Protein AF-0000000074042098 (afdb_homodimer)

InterPro domains:
  IPR002126 Cadherin-like [PF00028] (23-112)
  IPR002126 Cadherin-like [PR00205] (15-44)
  IPR002126 Cadherin-like [PR00205] (86-98)
  IPR002126 Cadherin-like [PR00205] (100-119)
  IPR002126 Cadherin-like [PR00205] (119-132)
  IPR002126 Cadherin-like [PS50268] (16-121)
  IPR002126 Cadherin-like [SM00112] (37-119)
  IPR015919 Cadherin-like superfamily [SSF49313] (3-139)
  IPR020894 Cadherin conserved site [PS00232] (109-119)

Solvent-accessible surface area (backbone atoms only — not comparable to full-atom values): 16878 Å² total; per-residue (Å²): 131,84,72,74,74,74,76,68,42,81,51,49,31,38,49,88,54,48,59,45,77,40,62,43,57,31,62,44,62,57,67,40,78,51,46,78,49,59,68,50,54,81,59,92,51,97,78,66,46,58,37,38,42,78,77,42,59,52,91,85,41,47,55,50,60,40,40,70,67,30,41,28,22,35,24,84,47,67,51,46,33,90,83,49,40,62,40,58,30,34,31,40,28,29,40,74,47,64,59,66,33,60,36,71,32,39,37,41,37,36,36,36,82,67,84,71,70,58,78,72,69,76,75,71,75,77,76,78,76,78,76,80,67,76,71,79,78,72,90,70,83,135,132,85,72,73,74,75,75,68,45,79,49,49,30,38,48,88,54,48,56,46,76,40,64,43,56,31,61,45,61,56,67,39,79,49,47,77,48,60,66,50,53,82,58,92,51,99,79,65,46,59,39,38,43,77,78,42,58,50,91,84,42,47,56,49,59,40,39,69,66,31,39,27,23,34,25,84,47,68,50,47,32,89,83,50,42,63,38,58,31,35,31,40,30,31,41,74,47,63,58,66,33,59,36,70,32,40,39,40,36,36,36,36,84,65,83,70,72,58,76,74,69,75,75,74,75,79,77,78,78,76,80,75,75,70,74,86,70,76,82,74,82,136

Structure (mmCIF, N/CA/C/O backbone):
data_AF-0000000074042098-model_v1
#
loop_
_entity.id
_entity.type
_entity.pdbx_description
1 polymer 'Uncharacterized protein'
#
loop_
_atom_site.group_PDB
_atom_site.id
_atom_site.type_symbol
_atom_site.label_atom_id
_atom_site.label_alt_id
_atom_site.label_comp_id
_atom_site.label_asym_id
_atom_site.label_entity_id
_atom_site.label_seq_id
_atom_site.pdbx_PDB_ins_code
_atom_site.Cartn_x
_atom_site.Cartn_y
_atom_site.Cartn_z
_atom_site.occupancy
_atom_site.B_iso_or_equiv
_atom_site.auth_seq_id
_atom_site.auth_comp_id
_atom_site.auth_asym_id
_atom_site.auth_atom_id
_atom_site.pdbx_PDB_model_num
ATOM 1 N N . VAL A 1 1 ? -24.672 -35.781 4.09 1 36.19 1 VAL A N 1
ATOM 2 C CA . VAL A 1 1 ? -23.656 -35 4.805 1 36.19 1 VAL A CA 1
ATOM 3 C C . VAL A 1 1 ? -23.172 -33.844 3.936 1 36.19 1 VAL A C 1
ATOM 5 O O . VAL A 1 1 ? -22.672 -34.062 2.824 1 36.19 1 VAL A O 1
ATOM 8 N N . TYR A 1 2 ? -23.719 -32.719 3.916 1 42.16 2 TYR A N 1
ATOM 9 C CA . TYR A 1 2 ?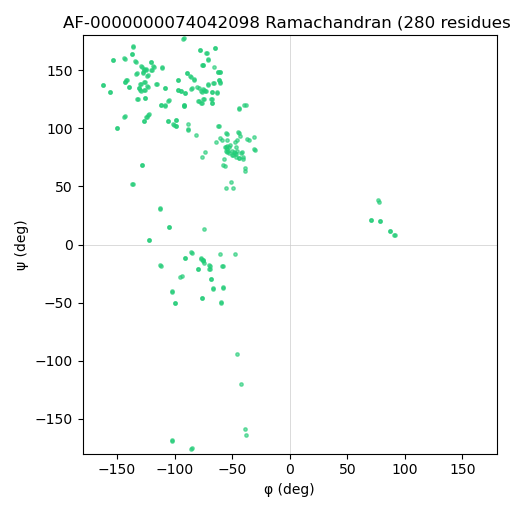 -23.266 -31.5 3.221 1 42.16 2 TYR A CA 1
ATOM 10 C C . TYR A 1 2 ? -21.844 -31.141 3.629 1 42.16 2 TYR A C 1
ATOM 12 O O . TYR A 1 2 ? -21.547 -31 4.82 1 42.16 2 TYR A O 1
ATOM 20 N N . ILE A 1 3 ? -20.875 -31.656 3.098 1 43.28 3 ILE A N 1
ATOM 21 C CA . ILE A 1 3 ? -19.5 -31.25 3.312 1 43.28 3 ILE A CA 1
ATOM 22 C C . ILE A 1 3 ? -19.344 -29.766 3.029 1 43.28 3 ILE A C 1
ATOM 24 O O . ILE A 1 3 ? -19.531 -29.312 1.894 1 43.28 3 ILE A O 1
ATOM 28 N N . GLU A 1 4 ? -19.672 -28.969 3.834 1 49.06 4 GLU A N 1
ATOM 29 C CA . GLU A 1 4 ? -19.359 -27.547 3.621 1 49.06 4 GLU A CA 1
ATOM 30 C C . GLU A 1 4 ? -17.875 -27.375 3.264 1 49.06 4 GLU A C 1
ATOM 32 O O . GLU A 1 4 ? -17 -27.75 4.039 1 49.06 4 GLU A O 1
ATOM 37 N N . VAL A 1 5 ? -17.344 -27.609 2.148 1 50.69 5 VAL A N 1
ATOM 38 C CA . VAL A 1 5 ? -16.016 -27.234 1.671 1 50.69 5 VAL A CA 1
ATOM 39 C C . VAL A 1 5 ? -15.672 -25.844 2.166 1 50.69 5 VAL A C 1
ATOM 41 O O . VAL A 1 5 ? -16.297 -24.859 1.757 1 50.69 5 VAL A O 1
ATOM 44 N N . GLN A 1 6 ? -15.57 -25.672 3.418 1 56.53 6 GLN A N 1
ATOM 45 C CA . GLN A 1 6 ? -15.188 -24.375 3.969 1 56.53 6 GLN A CA 1
ATOM 46 C C . GLN A 1 6 ? -14.148 -23.688 3.09 1 56.53 6 GLN A C 1
ATOM 48 O O . GLN A 1 6 ? -13.109 -24.266 2.773 1 56.53 6 GLN A O 1
ATOM 53 N N . ASN A 1 7 ? -14.57 -22.891 2.131 1 68.88 7 ASN A N 1
ATOM 54 C CA . ASN A 1 7 ? -13.797 -22.094 1.176 1 68.88 7 ASN A CA 1
ATOM 55 C C . ASN A 1 7 ? -12.648 -21.359 1.858 1 68.88 7 ASN A C 1
ATOM 57 O O . ASN A 1 7 ? -12.859 -20.656 2.85 1 68.88 7 ASN A O 1
ATOM 61 N N . GLU A 1 8 ? -11.438 -21.922 1.821 1 83.69 8 GLU A N 1
ATOM 62 C CA . GLU A 1 8 ? -10.18 -21.312 2.24 1 83.69 8 GLU A CA 1
ATOM 63 C C . GLU A 1 8 ? -10.117 -19.844 1.823 1 83.69 8 GLU A C 1
ATOM 65 O O . GLU A 1 8 ? -10.508 -19.484 0.709 1 83.69 8 GLU A O 1
ATOM 70 N N . ASN A 1 9 ? -9.977 -19.016 2.855 1 90.06 9 ASN A N 1
ATOM 71 C CA . ASN A 1 9 ? -9.758 -17.594 2.564 1 90.06 9 ASN A CA 1
ATOM 72 C C . ASN A 1 9 ? -8.461 -17.375 1.793 1 90.06 9 ASN A C 1
ATOM 74 O O . ASN A 1 9 ? -7.375 -17.406 2.375 1 90.06 9 ASN A O 1
ATOM 78 N N . ASP A 1 10 ? -8.602 -17.156 0.477 1 88.5 10 ASP A N 1
ATOM 79 C CA . ASP A 1 10 ? -7.387 -17.031 -0.322 1 88.5 10 ASP A CA 1
ATOM 80 C C . ASP A 1 10 ? -7.332 -15.695 -1.047 1 88.5 10 ASP A C 1
ATOM 82 O O . ASP A 1 10 ? -6.418 -15.445 -1.832 1 88.5 10 ASP A O 1
ATOM 86 N N . ASN A 1 11 ? -8.25 -14.891 -0.803 1 91.75 11 ASN A N 1
ATOM 87 C CA . ASN A 1 11 ? -8.242 -13.555 -1.398 1 91.75 11 ASN A CA 1
ATOM 88 C C . ASN A 1 11 ? -8.109 -12.469 -0.336 1 91.75 11 ASN A C 1
ATOM 90 O O . ASN A 1 11 ? -8.711 -12.562 0.736 1 91.75 11 ASN A O 1
ATOM 94 N N . VAL A 1 12 ? -7.277 -11.523 -0.718 1 95.25 12 VAL A N 1
ATOM 95 C CA . VAL A 1 12 ? -7.121 -10.375 0.168 1 95.25 12 VAL A CA 1
ATOM 96 C C . VAL A 1 12 ? -8.203 -9.336 -0.141 1 95.25 12 VAL A C 1
ATOM 98 O O . VAL A 1 12 ? -8.641 -9.211 -1.286 1 95.25 12 VAL A O 1
ATOM 101 N N . PRO A 1 13 ? -8.695 -8.648 0.87 1 97.69 13 PRO A N 1
ATOM 102 C CA . PRO A 1 13 ? -9.555 -7.5 0.577 1 97.69 13 PRO A CA 1
ATOM 103 C C . PRO A 1 13 ? -8.805 -6.363 -0.113 1 97.69 13 PRO A C 1
ATOM 105 O O . PRO A 1 13 ? -7.672 -6.055 0.252 1 97.69 13 PRO A O 1
ATOM 108 N N . LEU A 1 14 ? -9.453 -5.742 -1.099 1 97.62 14 LEU A N 1
ATOM 109 C CA . LEU A 1 14 ? -8.805 -4.684 -1.863 1 97.62 14 LEU A CA 1
ATOM 110 C C . LEU A 1 14 ? -9.703 -3.457 -1.97 1 97.62 14 LEU A C 1
ATOM 112 O O . LEU A 1 14 ? -10.914 -3.586 -2.162 1 97.62 14 LEU A O 1
ATOM 116 N N . THR A 1 15 ? -9.062 -2.396 -1.746 1 98.25 15 THR A N 1
ATOM 117 C CA . THR A 1 15 ? -9.742 -1.169 -2.148 1 98.25 15 THR A CA 1
ATOM 118 C C . THR A 1 15 ? -9.758 -1.033 -3.668 1 98.25 15 THR A C 1
ATOM 120 O O . THR A 1 15 ? -9.016 -1.729 -4.367 1 98.25 15 THR A O 1
ATOM 123 N N . GLU A 1 16 ? -10.625 -0.12 -4.086 1 96.19 16 GLU A N 1
ATOM 124 C CA . GLU A 1 16 ? -10.711 0.095 -5.527 1 96.19 16 GLU A CA 1
ATOM 125 C C . GLU A 1 16 ? -9.359 0.536 -6.098 1 96.19 16 GLU A C 1
ATOM 127 O O . GLU A 1 16 ? -8.906 0.003 -7.113 1 96.19 16 GLU A O 1
ATOM 132 N N . ASP A 1 17 ? -8.805 1.512 -5.469 1 96.5 17 ASP A N 1
ATOM 133 C CA . ASP A 1 17 ? -7.477 1.979 -5.852 1 96.5 17 ASP A CA 1
ATOM 134 C C . ASP A 1 17 ? -6.445 1.647 -4.777 1 96.5 17 ASP A C 1
ATOM 136 O O . ASP A 1 17 ? -6.789 1.517 -3.6 1 96.5 17 ASP A O 1
ATOM 140 N N . ALA A 1 18 ? -5.215 1.5 -5.242 1 96.62 18 ALA A N 1
ATOM 141 C CA . ALA A 1 18 ? -4.141 1.234 -4.289 1 96.62 18 ALA A CA 1
ATOM 142 C C . ALA A 1 18 ? -3.691 2.518 -3.596 1 96.62 18 ALA A C 1
ATOM 144 O O . ALA A 1 18 ? -3.029 2.471 -2.557 1 96.62 18 ALA A O 1
ATOM 145 N N . VAL A 1 19 ? -3.975 3.699 -4.227 1 97.38 19 VAL A N 1
ATOM 146 C CA . VAL A 1 19 ? -3.586 4.984 -3.656 1 97.38 19 VAL A CA 1
ATOM 147 C C . VAL A 1 19 ? -4.684 6.016 -3.902 1 97.38 19 VAL A C 1
ATOM 149 O O . VAL A 1 19 ? -5.293 6.035 -4.977 1 97.38 19 VAL A O 1
ATOM 152 N N . TYR A 1 20 ? -4.93 6.887 -2.91 1 98.56 20 TYR A N 1
ATOM 153 C CA . TYR A 1 20 ? -5.902 7.973 -2.988 1 98.56 20 TYR A CA 1
ATOM 154 C C . TYR A 1 20 ? -5.25 9.312 -2.67 1 98.56 20 TYR A C 1
ATOM 156 O O . TYR A 1 20 ? -4.324 9.383 -1.855 1 98.56 20 TYR A O 1
ATOM 164 N N . TYR A 1 21 ? -5.812 10.438 -3.279 1 98.38 21 TYR A N 1
ATOM 165 C CA . TYR A 1 21 ? -5.234 11.766 -3.105 1 98.38 21 TYR A CA 1
ATOM 166 C C . TYR A 1 21 ? -6.297 12.766 -2.66 1 98.38 21 TYR A C 1
ATOM 168 O O . TYR A 1 21 ? -6.598 13.719 -3.379 1 98.38 21 TYR A O 1
ATOM 176 N N . PRO A 1 22 ? -6.781 12.594 -1.45 1 98.81 22 PRO A N 1
ATOM 177 C CA . PRO A 1 22 ? -7.734 13.594 -0.96 1 98.81 22 PRO A CA 1
ATOM 178 C C . PRO A 1 22 ? -7.055 14.883 -0.498 1 98.81 22 PRO A C 1
ATOM 180 O O . PRO A 1 22 ? -5.836 14.914 -0.319 1 98.81 22 PRO A O 1
ATOM 183 N N . SER A 1 23 ? -7.887 15.938 -0.285 1 98.56 23 SER A N 1
ATOM 184 C CA . SER A 1 23 ? -7.426 17.219 0.252 1 98.56 23 SER A CA 1
ATOM 185 C C . SER A 1 23 ? -8.344 17.703 1.363 1 98.56 23 SER A C 1
ATOM 187 O O . SER A 1 23 ? -9.547 17.438 1.348 1 98.56 23 SER A O 1
ATOM 189 N N . VAL A 1 24 ? -7.742 18.375 2.326 1 98.25 24 VAL A N 1
ATOM 190 C CA . VAL A 1 24 ? -8.484 18.938 3.449 1 98.25 24 VAL A CA 1
ATOM 191 C C . VAL A 1 24 ? -7.922 20.328 3.791 1 98.25 24 VAL A C 1
ATOM 193 O O . VAL A 1 24 ? -6.707 20.531 3.791 1 98.25 24 VAL A O 1
ATOM 196 N N . PRO A 1 25 ? -8.789 21.328 4.031 1 97.31 25 PRO A N 1
ATOM 197 C CA . PRO A 1 25 ? -8.281 22.625 4.465 1 97.31 25 PRO A CA 1
ATOM 198 C C . PRO A 1 25 ? -7.531 22.562 5.793 1 97.31 25 PRO A C 1
ATOM 200 O O . PRO A 1 25 ? -7.906 21.781 6.68 1 97.31 25 PRO A O 1
ATOM 203 N N . GLU A 1 26 ? -6.449 23.359 5.824 1 97.25 26 GLU A N 1
ATOM 204 C CA . GLU A 1 26 ? -5.852 23.516 7.148 1 97.25 26 GLU A CA 1
ATOM 205 C C . GLU A 1 26 ? -6.844 24.125 8.133 1 97.25 26 GLU A C 1
ATOM 207 O O . GLU A 1 26 ? -7.812 24.766 7.73 1 97.25 26 GLU A O 1
ATOM 212 N N . SER A 1 27 ? -6.75 23.766 9.422 1 95 27 SER A N 1
ATOM 213 C CA . SER A 1 27 ? -7.582 24.281 10.5 1 95 27 SER A CA 1
ATOM 214 C C . SER A 1 27 ? -9.016 23.766 10.383 1 95 27 SER A C 1
ATOM 216 O O . SER A 1 27 ? -9.953 24.422 10.844 1 95 27 SER A O 1
ATOM 218 N N . SER A 1 28 ? -9.133 22.734 9.703 1 96.38 28 SER A N 1
ATOM 219 C CA . SER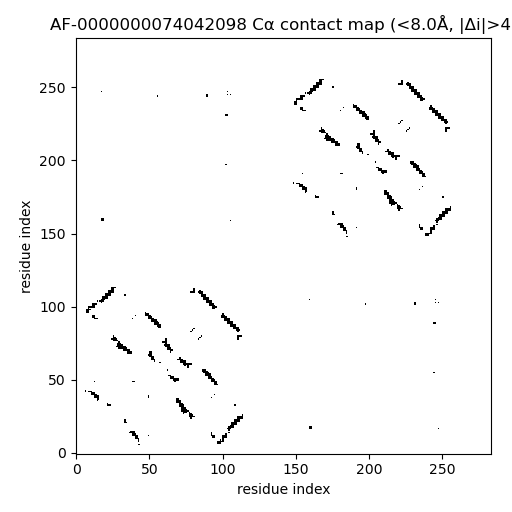 A 1 28 ? -10.453 22.109 9.68 1 96.38 28 SER A CA 1
ATOM 220 C C . SER A 1 28 ? -10.883 21.688 11.078 1 96.38 28 SER A C 1
ATOM 222 O O . SER A 1 28 ? -10.07 21.203 11.867 1 96.38 28 SER A O 1
ATOM 224 N N . PRO A 1 29 ? -12.234 21.906 11.414 1 97.38 29 PRO A N 1
ATOM 225 C CA . PRO A 1 29 ? -12.711 21.359 12.688 1 97.38 29 PRO A CA 1
ATOM 226 C C . PRO A 1 29 ? -12.68 19.828 12.727 1 97.38 29 PRO A C 1
ATOM 228 O O . PRO A 1 29 ? -12.398 19.188 11.719 1 97.38 29 PRO A O 1
ATOM 231 N N . PRO A 1 30 ? -12.875 19.266 13.867 1 98.31 30 PRO A N 1
ATOM 232 C CA . PRO A 1 30 ? -12.914 17.812 13.969 1 98.31 30 PRO A CA 1
ATOM 233 C C . PRO A 1 30 ? -14.062 17.203 13.172 1 98.31 30 PRO A C 1
ATOM 235 O O . PRO A 1 30 ? -15.094 17.844 12.961 1 98.31 30 PRO A O 1
ATOM 238 N N . ASN A 1 31 ? -13.859 15.969 12.648 1 98.56 31 ASN A N 1
ATOM 239 C CA . ASN A 1 31 ? -14.867 15.109 12.023 1 98.56 31 ASN A CA 1
ATOM 240 C C . ASN A 1 31 ? -15.172 15.555 10.594 1 98.56 31 ASN A C 1
ATOM 242 O O . ASN A 1 31 ? -16.219 15.227 10.055 1 98.56 31 ASN A O 1
ATOM 246 N N . VAL A 1 32 ? -14.227 16.297 10.055 1 98.44 32 VAL A N 1
ATOM 247 C CA . VAL A 1 32 ? -14.359 16.609 8.633 1 98.44 32 VAL A CA 1
ATOM 248 C C . VAL A 1 32 ? -13.992 15.383 7.801 1 98.44 32 VAL A C 1
ATOM 250 O O . VAL A 1 32 ? -12.977 14.734 8.055 1 98.44 32 VAL A O 1
ATOM 253 N N . LYS A 1 33 ? -14.875 15.102 6.797 1 98.81 33 LYS A N 1
ATOM 254 C CA . LYS A 1 33 ? -14.633 13.945 5.93 1 98.81 33 LYS A CA 1
ATOM 255 C C . LYS A 1 33 ? -13.406 14.164 5.055 1 98.81 33 LYS A C 1
ATOM 257 O O . LYS A 1 33 ? -13.305 15.18 4.352 1 98.81 33 LYS A O 1
ATOM 262 N N . VAL A 1 34 ? -12.555 13.281 5.137 1 98.88 34 VAL A N 1
ATOM 263 C CA . VAL A 1 34 ? -11.359 13.305 4.301 1 98.88 34 VAL A CA 1
ATOM 264 C C . VAL A 1 34 ? -11.539 12.352 3.119 1 98.88 34 VAL A C 1
ATOM 266 O O . VAL A 1 34 ? -11.336 12.742 1.967 1 98.88 34 VAL A O 1
ATOM 269 N N . LEU A 1 35 ? -11.969 11.039 3.422 1 98.88 35 LEU A N 1
ATOM 270 C CA . LEU A 1 35 ? -12.086 9.992 2.41 1 98.88 35 LEU A CA 1
ATOM 271 C C . LEU A 1 35 ? -12.953 8.852 2.914 1 98.88 35 LEU A C 1
ATOM 273 O O . LEU A 1 35 ? -12.828 8.43 4.066 1 98.88 35 LEU A O 1
ATOM 277 N N . GLN A 1 36 ? -13.828 8.344 2.09 1 98.88 36 GLN A N 1
ATOM 278 C CA . GLN A 1 36 ? -14.555 7.098 2.33 1 98.88 36 GLN A CA 1
ATOM 279 C C . GLN A 1 36 ? -13.906 5.934 1.586 1 98.88 36 GLN A C 1
ATOM 281 O O . GLN A 1 36 ? -14.008 5.836 0.362 1 98.88 36 GLN A O 1
ATOM 286 N N . LEU A 1 37 ? -13.242 5.051 2.322 1 98.75 37 LEU A N 1
ATOM 287 C CA . LEU A 1 37 ? -12.68 3.855 1.701 1 98.75 37 LEU A CA 1
ATOM 288 C C . LEU A 1 37 ? -13.742 2.766 1.57 1 98.75 37 LEU A C 1
ATOM 290 O O . LEU A 1 37 ? -14.57 2.588 2.467 1 98.75 37 LEU A O 1
ATOM 294 N N . VAL A 1 38 ? -13.648 2.104 0.468 1 97.94 38 VAL A N 1
ATOM 295 C CA . VAL A 1 38 ? -14.453 0.912 0.231 1 97.94 38 VAL A CA 1
ATOM 296 C C . VAL A 1 38 ? -13.57 -0.217 -0.293 1 97.94 38 VAL A C 1
ATOM 298 O O . VAL A 1 38 ? -12.789 -0.021 -1.232 1 97.94 38 VAL A O 1
ATOM 301 N N . ALA A 1 39 ? -13.609 -1.303 0.352 1 98.06 39 ALA A N 1
ATOM 302 C CA . ALA A 1 39 ? -12.828 -2.469 -0.055 1 98.06 39 ALA A CA 1
ATOM 303 C C . ALA A 1 39 ? -13.734 -3.66 -0.352 1 98.06 39 ALA A C 1
ATOM 305 O O . ALA A 1 39 ? -14.836 -3.758 0.187 1 98.06 39 ALA A O 1
ATOM 306 N N . GLU A 1 40 ? -13.289 -4.5 -1.25 1 96.44 40 GLU A N 1
ATOM 307 C CA . GLU A 1 40 ? -13.984 -5.73 -1.613 1 96.44 40 GLU A CA 1
ATOM 308 C C . GLU A 1 40 ? -13.062 -6.941 -1.497 1 96.44 40 GLU A C 1
ATOM 310 O O . GLU A 1 40 ? -11.844 -6.816 -1.639 1 96.44 40 GLU A O 1
ATOM 315 N N . ASP A 1 41 ? -13.703 -8.047 -1.215 1 94.81 41 ASP A N 1
ATOM 316 C CA . ASP A 1 41 ? -13.055 -9.352 -1.091 1 94.81 41 ASP A CA 1
ATOM 317 C C . ASP A 1 41 ? -13.734 -10.383 -1.99 1 94.81 41 ASP A C 1
ATOM 319 O O . ASP A 1 41 ? -14.961 -10.516 -1.979 1 94.81 41 ASP A O 1
ATOM 323 N N . ARG A 1 42 ? -12.969 -11.086 -2.682 1 91.06 42 ARG A N 1
ATOM 324 C CA . ARG A 1 42 ? -13.531 -11.961 -3.701 1 91.06 42 ARG A CA 1
ATOM 325 C C . ARG A 1 42 ? -13.953 -13.297 -3.104 1 91.06 42 ARG A C 1
ATOM 327 O O . ARG A 1 42 ? -14.562 -14.125 -3.783 1 91.06 42 ARG A O 1
ATOM 334 N N . ASP A 1 43 ? -13.625 -13.508 -1.856 1 91.56 43 ASP A N 1
ATOM 335 C CA . ASP A 1 43 ? -14.086 -14.734 -1.214 1 91.56 43 ASP A CA 1
ATOM 336 C C . ASP A 1 43 ? -15.594 -14.68 -0.965 1 91.56 43 ASP A C 1
ATOM 338 O O . ASP A 1 43 ? -16.141 -13.633 -0.614 1 91.56 43 ASP A O 1
ATOM 342 N N . ILE A 1 44 ? -16.266 -15.734 -1.211 1 85.25 44 ILE A N 1
ATOM 343 C CA . ILE A 1 44 ? -17.703 -15.812 -1.004 1 85.25 44 ILE A CA 1
ATOM 344 C C . ILE A 1 44 ? -18 -16.25 0.429 1 85.25 44 ILE A C 1
ATOM 346 O O . ILE A 1 44 ? -17.875 -17.438 0.757 1 85.25 44 ILE A O 1
ATOM 350 N N . ASP A 1 45 ? -18.312 -15.383 1.305 1 86.19 45 ASP A N 1
ATOM 351 C CA . ASP A 1 45 ? -18.688 -15.562 2.703 1 86.19 45 ASP A CA 1
ATOM 352 C C . ASP A 1 45 ? -19.75 -14.555 3.121 1 86.19 45 ASP A C 1
ATOM 354 O O . ASP A 1 45 ? -19.484 -13.352 3.184 1 86.19 45 ASP A O 1
ATOM 358 N N . PRO A 1 46 ? -20.953 -15.047 3.342 1 86.5 46 PRO A N 1
ATOM 359 C CA . PRO A 1 46 ? -22.047 -14.141 3.711 1 86.5 46 PRO A CA 1
ATOM 360 C C . PRO A 1 46 ? -21.75 -13.344 4.98 1 86.5 46 PRO A C 1
ATOM 362 O O . PRO A 1 46 ? -22.375 -12.32 5.234 1 86.5 46 PRO A O 1
ATOM 365 N N . LEU A 1 47 ? -20.797 -13.797 5.77 1 90.12 47 LEU A N 1
ATOM 366 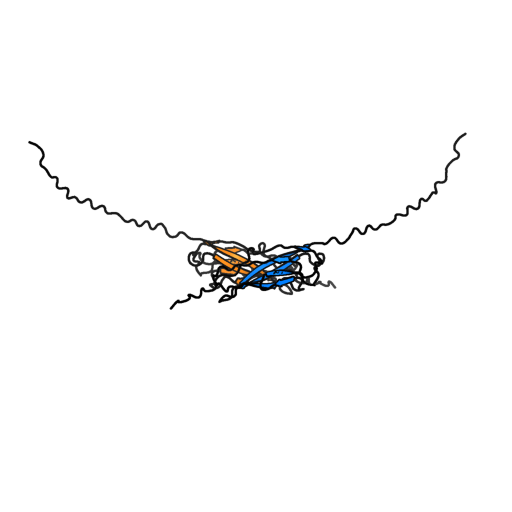C CA . LEU A 1 47 ? -20.484 -13.133 7.031 1 90.12 47 LEU A CA 1
ATOM 367 C C . LEU A 1 47 ? -19.188 -12.344 6.918 1 90.12 47 LEU A C 1
ATOM 369 O O . LEU A 1 47 ? -18.625 -11.93 7.934 1 90.12 47 LEU A O 1
ATOM 373 N N . GLN A 1 48 ? -18.781 -12.148 5.723 1 91.88 48 GLN A N 1
ATOM 374 C CA . GLN A 1 48 ? -17.531 -11.438 5.504 1 91.88 48 GLN A CA 1
ATOM 375 C C . GLN A 1 48 ? -17.594 -10.008 6.023 1 91.88 48 GLN A C 1
ATOM 377 O O . GLN A 1 48 ? -18.562 -9.289 5.75 1 91.88 48 GLN A O 1
ATOM 382 N N . GLN A 1 49 ? -16.609 -9.68 6.758 1 96 49 GLN A N 1
ATOM 383 C CA . GLN A 1 49 ? -16.453 -8.32 7.258 1 96 49 GLN A CA 1
ATOM 384 C C . GLN A 1 49 ? -15.055 -7.781 6.961 1 96 49 GLN A C 1
ATOM 386 O O . GLN A 1 49 ? -14.062 -8.508 7.078 1 96 49 GLN A O 1
ATOM 391 N N . ILE A 1 50 ? -15.039 -6.559 6.562 1 97.94 50 ILE A N 1
ATOM 392 C CA . ILE A 1 50 ? -13.781 -5.867 6.309 1 97.94 50 ILE A CA 1
ATOM 393 C C . ILE A 1 50 ? -13.539 -4.824 7.398 1 97.94 50 ILE A C 1
ATOM 395 O O . ILE A 1 50 ? -14.461 -4.113 7.801 1 97.94 50 ILE A O 1
ATOM 399 N N . SER A 1 51 ? -12.375 -4.773 7.902 1 98.69 51 SER A N 1
ATOM 400 C CA . SER A 1 51 ? -12 -3.762 8.883 1 98.69 51 SER A CA 1
ATOM 401 C C . SER A 1 51 ? -10.828 -2.92 8.383 1 98.69 51 SER A C 1
ATOM 403 O O . SER A 1 51 ? -10.07 -3.354 7.516 1 98.69 51 SER A O 1
ATOM 405 N N . TYR A 1 52 ? -10.711 -1.755 8.922 1 98.75 52 TYR A N 1
ATOM 406 C CA . TYR A 1 52 ? -9.719 -0.764 8.508 1 98.75 52 TYR A CA 1
ATOM 407 C C . TYR A 1 52 ? -8.922 -0.26 9.703 1 98.75 52 TYR A C 1
ATOM 409 O O . TYR A 1 52 ? -9.461 -0.124 10.805 1 98.75 52 TYR A O 1
ATOM 417 N N . ARG A 1 53 ? -7.656 0.081 9.445 1 98.75 53 ARG A N 1
ATOM 418 C CA . ARG A 1 53 ? -6.809 0.676 10.477 1 98.75 53 ARG A CA 1
ATOM 419 C C . ARG A 1 53 ? -5.68 1.486 9.859 1 98.75 53 ARG A C 1
ATOM 421 O O . ARG A 1 53 ? -5.016 1.026 8.922 1 98.75 53 ARG A O 1
ATOM 428 N N . ILE A 1 54 ? -5.516 2.699 10.344 1 98.56 54 ILE A N 1
ATOM 429 C CA . ILE A 1 54 ? -4.316 3.436 9.953 1 98.56 54 ILE A CA 1
ATOM 430 C C . ILE A 1 54 ? -3.105 2.877 10.695 1 98.56 54 ILE A C 1
ATOM 432 O O . ILE A 1 54 ? -3.088 2.834 11.93 1 98.56 54 ILE A O 1
ATOM 436 N N . THR A 1 55 ? -2.061 2.484 9.953 1 96.19 55 THR A N 1
ATOM 437 C CA . THR A 1 55 ? -0.926 1.837 10.602 1 96.19 55 THR A CA 1
ATOM 438 C C . THR A 1 55 ? 0.315 2.723 10.531 1 96.19 55 THR A C 1
ATOM 440 O O . THR A 1 55 ? 1.285 2.498 11.258 1 96.19 55 THR A O 1
ATOM 443 N N . SER A 1 56 ? 0.349 3.719 9.641 1 93.94 56 SER A N 1
ATOM 444 C CA . SER A 1 56 ? 1.493 4.617 9.516 1 93.94 56 SER A CA 1
ATOM 445 C C .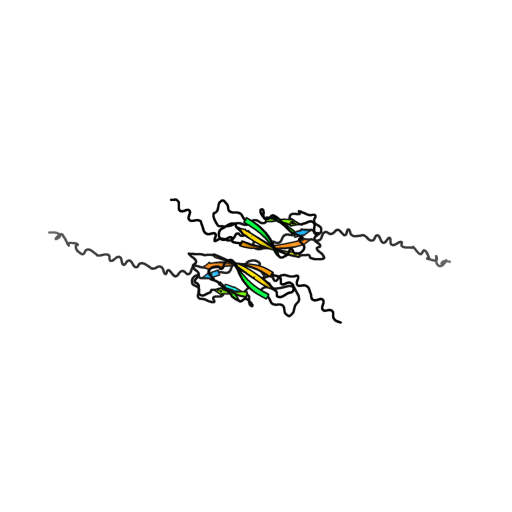 SER A 1 56 ? 1.072 5.973 8.961 1 93.94 56 SER A C 1
ATOM 447 O O . SER A 1 56 ? -0.013 6.105 8.391 1 93.94 56 SER A O 1
ATOM 449 N N . GLY A 1 57 ? 1.909 7.02 9.211 1 95.5 57 GLY A N 1
ATOM 450 C CA . GLY A 1 57 ? 1.725 8.328 8.594 1 95.5 57 GLY A CA 1
ATOM 451 C C . GLY A 1 57 ? 0.863 9.258 9.43 1 95.5 57 GLY A C 1
ATOM 452 O O . GLY A 1 57 ? 0.499 10.344 8.977 1 95.5 57 GLY A O 1
ATOM 453 N N . ASN A 1 58 ? 0.585 8.75 10.648 1 96.75 58 ASN A N 1
ATOM 454 C CA . ASN A 1 58 ? -0.314 9.516 11.5 1 96.75 58 ASN A CA 1
ATOM 455 C C . ASN A 1 58 ? 0.192 9.578 12.938 1 96.75 58 ASN A C 1
ATOM 457 O O . ASN A 1 58 ? -0.561 9.312 13.875 1 96.75 58 ASN A O 1
ATOM 461 N N . PRO A 1 59 ? 1.451 9.992 13.109 1 93.25 59 PRO A N 1
ATOM 462 C CA . PRO A 1 59 ? 2.006 9.953 14.461 1 93.25 59 PRO A CA 1
ATOM 463 C C . PRO A 1 59 ? 1.354 10.977 15.398 1 93.25 59 PRO A C 1
ATOM 465 O O . PRO A 1 59 ? 1.244 10.727 16.594 1 93.25 59 PRO A O 1
ATOM 468 N N . GLU A 1 60 ? 0.873 12.109 14.891 1 94.81 60 GLU A N 1
ATOM 469 C CA . GLU A 1 60 ? 0.292 13.164 15.719 1 94.81 60 GLU A CA 1
ATOM 470 C C . GLU A 1 60 ? -1.215 12.977 15.875 1 94.81 60 GLU A C 1
ATOM 472 O O . GLU A 1 60 ? -1.865 13.711 16.625 1 94.81 60 GLU A O 1
ATOM 477 N N . GLY A 1 61 ? -1.749 12.055 15.055 1 97.81 61 GLY A N 1
ATOM 478 C CA . GLY A 1 61 ? -3.162 11.742 15.203 1 97.81 61 GLY A CA 1
ATOM 479 C C . GLY A 1 61 ? -4.07 12.789 14.594 1 97.81 61 GLY A C 1
ATOM 480 O O . GLY A 1 61 ? -5.102 13.133 15.18 1 97.81 61 GLY A O 1
ATOM 481 N N . TYR A 1 62 ? -3.689 13.367 13.477 1 98.31 62 TYR A N 1
ATOM 482 C CA . TYR A 1 62 ? -4.504 14.359 12.781 1 98.31 62 TYR A CA 1
ATOM 483 C C . TYR A 1 62 ? -5.746 13.719 12.18 1 98.31 62 TYR A C 1
ATOM 485 O O . TYR A 1 62 ? -6.723 14.414 11.867 1 98.31 62 TYR A O 1
ATOM 493 N N . PHE A 1 63 ? -5.672 12.383 11.984 1 98.81 63 PHE A N 1
ATOM 494 C CA . PHE A 1 63 ? -6.734 11.648 11.312 1 98.81 63 PHE A CA 1
ATOM 495 C C . PHE A 1 63 ? -7.172 10.445 12.141 1 98.81 63 PHE A C 1
ATOM 497 O O . PHE A 1 63 ? -6.391 9.914 12.938 1 98.81 63 PHE A O 1
ATOM 504 N N . THR A 1 64 ? -8.383 10.039 11.977 1 98.88 64 THR A N 1
ATOM 505 C CA . THR A 1 64 ? -8.914 8.789 12.492 1 98.88 64 THR A CA 1
ATOM 506 C C . THR A 1 64 ? -9.719 8.055 11.422 1 98.88 64 THR A C 1
ATOM 508 O O . THR A 1 64 ? -10.141 8.656 10.43 1 98.88 64 THR A O 1
ATOM 511 N N . ILE A 1 65 ? -9.836 6.809 11.594 1 98.94 65 ILE A N 1
ATOM 512 C CA . ILE A 1 65 ? -10.609 6.008 10.648 1 98.94 65 ILE A CA 1
ATOM 513 C C . ILE A 1 65 ? -11.625 5.156 11.398 1 98.94 65 ILE A C 1
ATOM 515 O O . ILE A 1 65 ? -11.312 4.586 12.453 1 98.94 65 ILE A O 1
ATOM 519 N N . ASN A 1 66 ? -12.852 5.191 10.914 1 98.94 66 ASN A N 1
ATOM 520 C CA . ASN A 1 66 ? -13.812 4.211 11.422 1 98.94 66 ASN A CA 1
ATOM 521 C C . ASN A 1 66 ? -13.43 2.793 10.992 1 98.94 66 ASN A C 1
ATOM 523 O O . ASN A 1 66 ? -13.352 2.498 9.797 1 98.94 66 ASN A O 1
ATOM 527 N N . SER A 1 67 ? -13.234 1.916 11.898 1 98.75 67 SER A N 1
ATOM 528 C CA . SER A 1 67 ? -12.672 0.598 11.617 1 98.75 67 SER A CA 1
ATOM 529 C C . SER A 1 67 ? -13.641 -0.266 10.828 1 98.75 67 SER A C 1
ATOM 531 O O . SER A 1 67 ? -13.242 -1.238 10.188 1 98.75 67 SER A O 1
ATOM 533 N N . THR A 1 68 ? -14.906 0.064 10.812 1 98.31 68 THR A N 1
ATOM 534 C CA . THR A 1 68 ? -15.914 -0.757 10.148 1 98.31 68 THR A CA 1
ATOM 535 C C . THR A 1 68 ? -16.297 -0.155 8.797 1 98.31 68 THR A C 1
ATOM 537 O O . THR A 1 68 ? -16.391 -0.869 7.801 1 98.31 68 THR A O 1
ATOM 540 N N . SER A 1 69 ? -16.438 1.146 8.727 1 98.31 69 SER A N 1
ATOM 541 C CA . SER A 1 69 ? -16.938 1.763 7.508 1 98.31 69 SER A CA 1
ATOM 542 C C . SER A 1 69 ? -15.805 2.201 6.59 1 98.31 69 SER A C 1
ATOM 544 O O . SER A 1 69 ? -16 2.373 5.387 1 98.31 69 SER A O 1
ATOM 546 N N . GLY A 1 70 ? -14.609 2.51 7.176 1 98.81 70 GLY A N 1
ATOM 547 C CA . GLY A 1 70 ? -13.484 2.979 6.383 1 98.81 70 GLY A CA 1
ATOM 548 C C . GLY A 1 70 ? -13.492 4.48 6.172 1 98.81 70 GLY A C 1
ATOM 549 O O . GLY A 1 70 ? -12.719 5.004 5.363 1 98.81 70 GLY A O 1
ATOM 550 N N . LEU A 1 71 ? -14.367 5.148 6.938 1 98.94 71 LEU A N 1
ATOM 551 C CA . LEU A 1 71 ? -14.43 6.602 6.828 1 98.94 71 LEU A CA 1
ATOM 552 C C . LEU A 1 71 ? -13.266 7.25 7.57 1 98.94 71 LEU A C 1
ATOM 554 O O . LEU A 1 71 ? -13.086 7.023 8.773 1 98.94 71 LEU A O 1
ATOM 558 N N . ILE A 1 72 ? -12.484 8.023 6.84 1 98.94 72 ILE A N 1
ATOM 559 C CA . ILE A 1 72 ? -11.391 8.797 7.426 1 98.94 72 ILE A CA 1
ATOM 560 C C . ILE A 1 72 ? -11.852 10.227 7.676 1 98.94 72 ILE A C 1
ATOM 562 O O . ILE A 1 72 ? -12.438 10.859 6.797 1 98.94 72 ILE A O 1
ATOM 566 N N . THR A 1 73 ? -11.57 10.734 8.867 1 98.94 73 THR A N 1
ATOM 567 C CA . THR A 1 73 ? -11.938 12.094 9.234 1 98.94 73 THR A C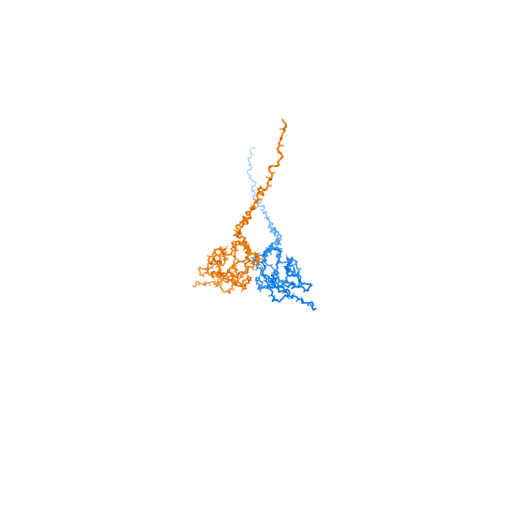A 1
ATOM 568 C C . THR A 1 73 ? -10.797 12.789 9.977 1 98.94 73 THR A C 1
ATOM 570 O O . THR A 1 73 ? -9.852 12.133 10.422 1 98.94 73 THR A O 1
ATOM 573 N N . THR A 1 74 ? -10.93 14.117 10.031 1 98.88 74 THR A N 1
ATOM 574 C CA . THR A 1 74 ? -9.992 14.891 10.844 1 98.88 74 THR A CA 1
ATOM 575 C C . THR A 1 74 ? -10.328 14.742 12.328 1 98.88 74 THR A C 1
ATOM 577 O O . THR A 1 74 ? -11.438 14.352 12.688 1 98.88 74 THR A O 1
ATOM 580 N N . THR A 1 75 ? -9.328 14.922 13.18 1 98.75 75 THR A N 1
ATOM 581 C CA . THR A 1 75 ? -9.516 14.969 14.625 1 98.75 75 THR A CA 1
ATOM 582 C C . THR A 1 75 ? -9.484 16.406 15.125 1 98.75 75 THR A C 1
ATOM 584 O O . THR A 1 75 ? -9.562 17.344 14.336 1 98.75 75 THR A O 1
ATOM 587 N N . ALA A 1 76 ? -9.414 16.562 16.453 1 98.06 76 ALA A N 1
ATOM 588 C CA . ALA A 1 76 ? -9.375 17.891 17.047 1 98.06 76 ALA A CA 1
ATOM 589 C C . ALA A 1 76 ? -8 18.531 16.875 1 98.06 76 ALA A C 1
ATOM 591 O O . ALA A 1 76 ? -7.844 19.75 17.062 1 98.06 76 ALA A O 1
ATOM 592 N N . ARG A 1 77 ? -7.051 17.703 16.484 1 97.44 77 ARG A N 1
ATOM 593 C CA . ARG A 1 77 ? -5.727 18.25 16.203 1 97.44 77 ARG A CA 1
ATOM 594 C C . ARG A 1 77 ? -5.723 19.031 14.891 1 97.44 77 ARG A C 1
ATOM 596 O O . ARG A 1 77 ? -6.227 18.547 13.875 1 97.44 77 ARG A O 1
ATOM 603 N N . LYS A 1 78 ? -5.176 20.156 14.953 1 95.25 78 LYS A N 1
ATOM 604 C CA . LYS A 1 78 ? -5.277 21.062 13.812 1 95.25 78 LYS A CA 1
ATOM 605 C C . LYS A 1 78 ? -4.18 20.797 12.789 1 95.25 78 LYS A C 1
ATOM 607 O O . LYS A 1 78 ? -2.998 20.734 13.141 1 95.25 78 LYS A O 1
ATOM 612 N N . LEU A 1 79 ? -4.574 20.75 11.57 1 96.94 79 LEU A N 1
ATOM 613 C CA . 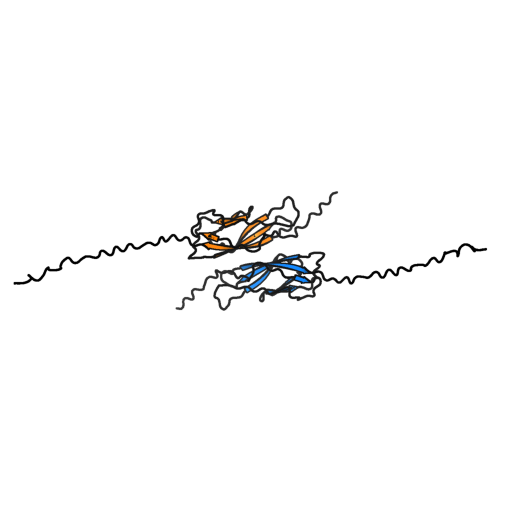LEU A 1 79 ? -3.654 20.688 10.438 1 96.94 79 LEU A CA 1
ATOM 614 C C . LEU A 1 79 ? -3.078 22.062 10.117 1 96.94 79 LEU A C 1
ATOM 616 O O . LEU A 1 79 ? -3.775 23.062 10.227 1 96.94 79 LEU A O 1
ATOM 620 N N . ASP A 1 80 ? -1.815 22.125 9.898 1 95.75 80 ASP A N 1
ATOM 621 C CA . ASP A 1 80 ? -1.119 23.359 9.531 1 95.75 80 ASP A CA 1
ATOM 622 C C . ASP A 1 80 ? -0.302 23.172 8.258 1 95.75 80 ASP A C 1
ATOM 624 O O . ASP A 1 80 ? 0.762 22.547 8.281 1 95.75 80 ASP A O 1
ATOM 628 N N . ARG A 1 81 ? -0.821 23.766 7.117 1 94.94 81 ARG A N 1
ATOM 629 C CA . ARG A 1 81 ? -0.213 23.594 5.801 1 94.94 81 ARG A CA 1
ATOM 630 C C . ARG A 1 81 ? 1.24 24.062 5.809 1 94.94 81 ARG A C 1
ATOM 632 O O . ARG A 1 81 ? 2.096 23.438 5.172 1 94.94 81 ARG A O 1
ATOM 639 N N . GLU A 1 82 ? 1.533 25.125 6.547 1 93.44 82 GLU A N 1
ATOM 640 C CA . GLU A 1 82 ? 2.881 25.688 6.574 1 93.44 82 GLU A CA 1
ATOM 641 C C . GLU A 1 82 ? 3.867 24.719 7.223 1 93.44 82 GLU A C 1
ATOM 643 O O . GLU A 1 82 ? 5.039 24.672 6.84 1 93.44 82 GLU A O 1
ATOM 648 N N . ASN A 1 83 ? 3.385 24.047 8.258 1 92.38 83 ASN A N 1
ATOM 649 C CA . ASN A 1 83 ? 4.234 23.078 8.945 1 92.38 8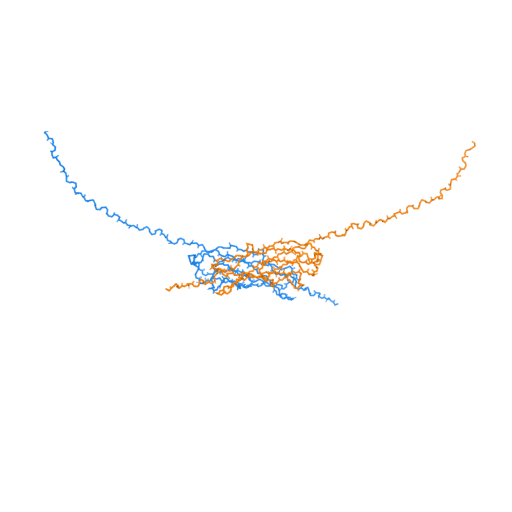3 ASN A CA 1
ATOM 650 C C . ASN A 1 83 ? 4.383 21.781 8.148 1 92.38 83 ASN A C 1
ATOM 652 O O . ASN A 1 83 ? 5.488 21.25 8.023 1 92.38 83 ASN A O 1
ATOM 656 N N . GLN A 1 84 ? 3.26 21.25 7.641 1 93.88 84 GLN A N 1
ATOM 657 C CA . GLN A 1 84 ? 3.266 20 6.895 1 93.88 84 GLN A CA 1
ATOM 658 C C . GLN A 1 84 ? 2.154 19.969 5.848 1 93.88 84 GLN A C 1
ATOM 660 O O . GLN A 1 84 ? 1.015 19.609 6.156 1 93.88 84 GLN A O 1
ATOM 665 N N . PRO A 1 85 ? 2.469 20.234 4.613 1 95.5 85 PRO A N 1
ATOM 666 C CA . PRO A 1 85 ? 1.448 20.375 3.574 1 95.5 85 PRO A CA 1
ATOM 667 C C . PRO A 1 85 ? 0.907 19.031 3.096 1 95.5 85 PRO A C 1
ATOM 669 O O . PRO A 1 85 ? -0.098 18.984 2.383 1 95.5 85 PRO A O 1
ATOM 672 N N . GLU A 1 86 ? 1.589 17.938 3.488 1 96.38 86 GLU A N 1
ATOM 673 C CA . GLU A 1 86 ? 1.202 16.609 2.992 1 96.38 86 GLU A CA 1
ATOM 674 C C . GLU A 1 86 ? 1.374 15.547 4.07 1 96.38 86 GLU A C 1
ATOM 676 O O . GLU A 1 86 ? 2.348 15.57 4.828 1 96.38 86 GLU A O 1
ATOM 681 N N . HIS A 1 87 ? 0.426 14.609 4.168 1 97.31 87 HIS A N 1
ATOM 682 C CA . HIS A 1 87 ? 0.471 13.445 5.039 1 97.31 87 HIS A CA 1
ATOM 683 C C . HIS A 1 87 ? 0.263 12.156 4.246 1 97.31 87 HIS A C 1
ATOM 685 O O . HIS A 1 87 ? -0.715 12.031 3.504 1 97.31 87 HIS A O 1
ATOM 691 N N . ILE A 1 88 ? 1.157 11.211 4.363 1 97.38 88 ILE A N 1
ATOM 692 C CA . ILE A 1 88 ? 1.036 9.938 3.67 1 97.38 88 ILE A CA 1
ATOM 693 C C . ILE A 1 88 ? 0.647 8.844 4.664 1 97.38 88 ILE A C 1
ATOM 695 O O . ILE A 1 88 ? 1.483 8.375 5.441 1 97.38 88 ILE A O 1
ATOM 699 N N . LEU A 1 89 ? -0.603 8.391 4.617 1 98.12 89 LEU A N 1
ATOM 700 C CA . LEU A 1 89 ? -1.147 7.379 5.516 1 98.12 89 LEU A CA 1
ATOM 701 C C . LEU A 1 89 ? -1.098 5.996 4.871 1 98.12 89 LEU A C 1
ATOM 703 O O . LEU A 1 89 ? -1.353 5.855 3.674 1 98.12 89 LEU A O 1
ATOM 707 N N . GLU A 1 90 ? -0.785 5.004 5.688 1 97.56 90 GLU A N 1
ATOM 708 C CA . GLU A 1 90 ? -0.985 3.604 5.32 1 97.56 90 GLU A CA 1
ATOM 709 C C . GLU A 1 90 ? -2.184 3.008 6.051 1 97.56 90 GLU A C 1
ATOM 711 O O . GLU A 1 90 ? -2.236 3.021 7.285 1 97.56 90 GLU A O 1
ATOM 716 N N . VAL A 1 91 ? -3.104 2.498 5.277 1 98.62 91 VAL A N 1
ATOM 717 C CA . VAL A 1 91 ? -4.301 1.904 5.859 1 98.62 91 VAL A CA 1
ATOM 718 C C . VAL A 1 91 ? -4.289 0.393 5.637 1 98.62 91 VAL A C 1
ATOM 720 O O . VAL A 1 91 ? -4.215 -0.072 4.5 1 98.62 91 VAL A O 1
ATOM 723 N N . LEU A 1 92 ? -4.305 -0.328 6.711 1 98 92 LEU A N 1
ATOM 724 C CA . LEU A 1 92 ? -4.453 -1.779 6.676 1 98 92 LEU A CA 1
ATOM 725 C C . LEU A 1 92 ? -5.91 -2.174 6.469 1 98 92 LEU A C 1
ATOM 727 O O . LEU A 1 92 ? -6.797 -1.672 7.164 1 98 92 LEU A O 1
ATOM 731 N N . VAL A 1 93 ? -6.18 -2.916 5.469 1 98.5 93 VAL A N 1
ATOM 732 C CA . VAL A 1 93 ? -7.492 -3.463 5.145 1 98.5 93 VAL A CA 1
ATOM 733 C C . VAL A 1 93 ? -7.508 -4.969 5.406 1 98.5 93 VAL A C 1
ATOM 735 O O . VAL A 1 93 ? -6.75 -5.719 4.785 1 98.5 93 VAL A O 1
ATOM 738 N N . MET A 1 94 ? -8.359 -5.453 6.285 1 98.06 94 MET A N 1
ATOM 739 C CA . MET A 1 94 ? -8.312 -6.844 6.727 1 98.06 94 MET A CA 1
ATOM 740 C C . MET A 1 94 ? -9.672 -7.516 6.543 1 98.06 94 MET A C 1
ATOM 742 O O . MET A 1 94 ? -10.711 -6.902 6.789 1 98.06 94 MET A O 1
ATOM 746 N N . ASP A 1 95 ? -9.672 -8.758 6.102 1 97.25 95 ASP A N 1
ATOM 747 C CA . ASP A 1 95 ? -10.891 -9.547 6.145 1 97.25 95 ASP A CA 1
ATOM 748 C C . ASP A 1 95 ? -10.992 -10.344 7.445 1 97.25 95 ASP A C 1
ATOM 750 O O . ASP A 1 95 ? -10.18 -10.164 8.352 1 97.25 95 ASP A O 1
ATOM 754 N N . ASN A 1 96 ? -12.102 -11.086 7.645 1 96.44 96 ASN A N 1
ATOM 755 C CA . ASN A 1 96 ? -12.289 -11.891 8.844 1 96.44 96 ASN A CA 1
ATOM 756 C C . ASN A 1 96 ? -12.281 -13.383 8.523 1 96.44 96 ASN A C 1
ATOM 758 O O . ASN A 1 96 ? -13 -14.164 9.156 1 96.44 96 ASN A O 1
ATOM 762 N N . GLY A 1 97 ? -11.492 -13.758 7.438 1 93.75 97 GLY A N 1
ATOM 763 C CA . GLY A 1 97 ? -11.445 -15.156 7.039 1 93.75 97 GLY A CA 1
ATOM 764 C C . GLY A 1 97 ? -10.43 -15.961 7.828 1 93.75 97 GLY A C 1
ATOM 765 O O . GLY A 1 97 ? -9.82 -15.453 8.773 1 93.75 97 GLY A O 1
ATOM 766 N N . GLU A 1 98 ? -10.336 -17.281 7.34 1 90.12 98 GLU A N 1
ATOM 767 C CA . GLU A 1 98 ? -9.344 -18.203 7.898 1 90.12 98 GLU A CA 1
ATOM 768 C C . GLU A 1 98 ? -8.445 -18.781 6.805 1 90.12 98 GLU A C 1
ATOM 770 O O . GLU A 1 98 ? -8.891 -19.578 5.988 1 90.12 98 GLU A O 1
ATOM 775 N N . PRO A 1 99 ? -7.262 -18.422 6.75 1 92.38 99 PRO A N 1
ATOM 776 C CA . PRO A 1 99 ? -6.637 -17.422 7.617 1 92.38 99 PRO A CA 1
ATOM 777 C C . PRO A 1 99 ? -7.113 -15.992 7.312 1 92.38 99 PRO A C 1
ATOM 779 O O . PRO A 1 99 ? -7.637 -15.734 6.227 1 92.38 99 PRO A O 1
ATOM 782 N N . GLN A 1 100 ? -6.93 -15.094 8.344 1 94.62 100 GLN A N 1
ATOM 783 C CA . GLN A 1 100 ? -7.188 -13.688 8.062 1 94.62 100 GLN A CA 1
ATOM 784 C C . GLN A 1 100 ? -6.168 -13.125 7.082 1 94.62 100 GLN A C 1
ATOM 786 O O . GLN A 1 100 ? -4.965 -13.344 7.234 1 94.62 100 GLN A O 1
ATOM 791 N N . LEU A 1 101 ? -6.672 -12.438 6.043 1 95.06 101 LEU A N 1
ATOM 792 C CA . LEU A 1 101 ? -5.797 -11.82 5.051 1 95.06 101 LEU A CA 1
ATOM 793 C C . LEU A 1 101 ? -5.992 -10.312 5.023 1 95.06 101 LEU A C 1
ATOM 795 O O . LEU A 1 101 ? -7.027 -9.805 5.465 1 95.06 101 LEU A O 1
ATOM 799 N N . SER A 1 102 ? -4.906 -9.633 4.59 1 96.56 102 SER A N 1
ATOM 800 C CA . SER A 1 102 ? -4.938 -8.172 4.594 1 96.56 102 SER A CA 1
ATOM 801 C C . SER A 1 102 ? -4.188 -7.602 3.395 1 96.56 102 SER A C 1
ATOM 803 O O . SER A 1 102 ? -3.418 -8.312 2.74 1 96.56 102 SER A O 1
ATOM 805 N N . SER A 1 103 ? -4.469 -6.387 3.076 1 97 103 SER A N 1
ATOM 806 C CA . SER A 1 103 ? -3.764 -5.531 2.127 1 97 103 SER A CA 1
ATOM 807 C C . SER A 1 103 ? -3.586 -4.121 2.678 1 97 103 SER A C 1
ATOM 809 O O . SER A 1 103 ? -4.07 -3.811 3.768 1 97 103 SER A O 1
ATOM 811 N N . THR A 1 104 ? -2.818 -3.359 1.995 1 96.94 104 THR A N 1
ATOM 812 C CA . THR A 1 104 ? -2.609 -1.987 2.441 1 96.94 104 THR A CA 1
ATOM 813 C C . THR A 1 104 ? -2.98 -0.998 1.341 1 96.94 104 THR A C 1
ATOM 815 O O . THR A 1 104 ? -2.781 -1.276 0.156 1 96.94 104 THR A O 1
ATOM 818 N N . THR A 1 105 ? -3.479 0.069 1.698 1 97.81 105 THR A N 1
ATOM 819 C CA . THR A 1 105 ? -3.83 1.182 0.823 1 97.81 105 THR A CA 1
ATOM 820 C C . THR A 1 105 ? -3.131 2.463 1.269 1 97.81 105 THR A C 1
ATOM 822 O O . THR A 1 105 ? -3.064 2.756 2.465 1 97.81 105 THR A O 1
ATOM 825 N N . ARG A 1 106 ? -2.592 3.182 0.279 1 98.19 106 ARG A N 1
ATOM 826 C CA . ARG A 1 106 ? -1.922 4.449 0.551 1 98.19 106 ARG A CA 1
ATOM 827 C C . ARG A 1 106 ? -2.877 5.621 0.375 1 98.19 106 ARG A C 1
ATOM 829 O O . ARG A 1 106 ? -3.641 5.672 -0.593 1 98.19 106 ARG A O 1
ATOM 836 N N . VAL A 1 107 ? -2.912 6.535 1.356 1 98.69 107 VAL A N 1
ATOM 837 C CA . VAL A 1 107 ? -3.725 7.746 1.278 1 98.69 107 VAL A CA 1
ATOM 838 C C . VAL A 1 107 ? -2.834 8.977 1.438 1 98.69 107 VAL A C 1
ATOM 840 O O . VAL A 1 107 ? -2.295 9.227 2.52 1 98.69 107 VAL A O 1
ATOM 843 N N . VAL A 1 108 ? -2.68 9.758 0.386 1 98.31 108 VAL A N 1
ATOM 844 C CA . VAL A 1 108 ? -1.878 10.977 0.391 1 98.31 108 VAL A CA 1
ATOM 845 C C . VAL A 1 108 ? -2.787 12.195 0.576 1 98.31 108 VAL A C 1
ATOM 847 O O . VAL A 1 108 ? -3.393 12.672 -0.384 1 98.31 108 VAL A O 1
ATOM 850 N N . VAL A 1 109 ? -2.797 12.703 1.807 1 98.69 109 VAL A N 1
ATOM 851 C CA . VAL A 1 109 ? -3.684 13.82 2.131 1 98.69 109 VAL A CA 1
ATOM 852 C C . VAL A 1 109 ? -2.949 15.141 1.918 1 98.69 109 VAL A C 1
ATOM 854 O O . VAL A 1 109 ? -1.936 15.406 2.568 1 98.69 109 VAL A O 1
ATOM 857 N N . GLN A 1 110 ? -3.439 15.961 1.067 1 98.44 110 GLN A N 1
ATOM 858 C CA . GLN A 1 110 ? -2.922 17.312 0.859 1 98.44 110 GLN A CA 1
ATOM 859 C C . GLN A 1 110 ? -3.637 18.312 1.755 1 98.44 110 GLN A C 1
ATOM 861 O O . GLN A 1 110 ? -4.867 18.328 1.834 1 98.44 110 GLN A O 1
ATOM 866 N N . VAL A 1 111 ? -2.873 19.109 2.445 1 98.12 111 VAL A N 1
ATOM 867 C CA . VAL A 1 111 ? -3.438 20.172 3.275 1 98.12 111 VAL A CA 1
ATOM 868 C C . VAL A 1 111 ? -3.527 21.469 2.469 1 98.12 111 VAL A C 1
ATOM 870 O O . VAL A 1 111 ? -2.512 22 2.012 1 98.12 111 VAL A O 1
ATOM 873 N N . GLU A 1 112 ? -4.703 21.938 2.332 1 97.31 112 GLU A N 1
ATOM 874 C CA . GLU A 1 112 ? -4.938 23.141 1.544 1 97.31 112 GLU A CA 1
ATOM 875 C C . GLU A 1 112 ? -4.82 24.391 2.406 1 97.31 112 GLU A C 1
ATOM 877 O O . GLU A 1 112 ? -5.215 24.391 3.574 1 97.31 112 GLU A O 1
ATOM 882 N N . ASP A 1 113 ? -4.344 25.516 1.814 1 94.19 113 ASP A N 1
ATOM 883 C CA . ASP A 1 113 ? -4.227 26.797 2.508 1 94.19 113 ASP A CA 1
ATOM 884 C C . ASP A 1 113 ? -5.586 27.484 2.637 1 94.19 113 ASP A C 1
ATOM 886 O O . ASP A 1 113 ? -6.379 27.484 1.695 1 94.19 113 ASP A O 1
ATOM 890 N N . VAL A 1 114 ? -5.84 27.922 3.855 1 88.69 114 VAL A N 1
ATOM 891 C CA . VAL A 1 114 ? -6.984 28.797 4.055 1 88.69 114 VAL A CA 1
ATOM 892 C C . VAL A 1 114 ? -6.508 30.25 4.16 1 88.69 114 VAL A C 1
ATOM 894 O O . VAL A 1 114 ? -5.617 30.562 4.953 1 88.69 114 VAL A O 1
ATOM 897 N N . ASN A 1 115 ? -6.695 31.016 3.107 1 78.56 115 ASN A N 1
ATOM 898 C CA . ASN A 1 115 ? -6.312 32.438 3.086 1 78.56 115 ASN A CA 1
ATOM 899 C C . ASN A 1 115 ? -7 33.219 4.203 1 78.56 115 ASN A C 1
ATOM 901 O O . ASN A 1 115 ? -8.164 33.594 4.07 1 78.56 115 ASN A O 1
ATOM 905 N N . ASP A 1 116 ? -6.754 33.062 5.312 1 63.88 116 ASP A N 1
ATOM 906 C CA . ASP A 1 116 ? -7.32 33.906 6.355 1 63.88 116 ASP A CA 1
ATOM 907 C C . ASP A 1 116 ? -6.652 35.281 6.371 1 63.88 116 ASP A C 1
ATOM 909 O O . ASP A 1 116 ? -7.012 36.156 7.172 1 63.88 116 ASP A O 1
ATOM 913 N N . HIS A 1 117 ? -5.555 35.438 5.762 1 60.06 117 HIS A N 1
ATOM 914 C CA . HIS A 1 117 ? -5.012 36.781 5.809 1 60.06 117 HIS A CA 1
ATOM 915 C C . HIS A 1 117 ? -5.797 37.719 4.895 1 60.06 117 HIS A C 1
ATOM 917 O O . HIS A 1 117 ? -5.695 37.656 3.67 1 60.06 117 HIS A O 1
ATOM 923 N N . ALA A 1 118 ? -6.883 38.125 5.387 1 55.59 118 ALA A N 1
ATOM 924 C CA . ALA A 1 118 ? -7.398 39.312 4.723 1 55.59 118 ALA A CA 1
ATOM 925 C C . ALA A 1 118 ? -6.281 40.344 4.473 1 55.59 118 ALA A C 1
ATOM 927 O O . ALA A 1 118 ? -5.363 40.469 5.281 1 55.59 118 ALA A O 1
ATOM 928 N N . PRO A 1 119 ? -6.047 40.594 3.24 1 55.84 119 PRO A N 1
ATOM 929 C CA . PRO A 1 119 ? -5.055 41.656 3.078 1 55.84 119 PRO A CA 1
ATOM 930 C C . PRO A 1 119 ? -5.078 42.688 4.223 1 55.84 119 PRO A C 1
ATOM 932 O O . PRO A 1 119 ? -6.137 43.219 4.551 1 55.84 119 PRO A O 1
ATOM 935 N N . GLU A 1 120 ? -4.445 42.312 5.281 1 53.53 120 GLU A N 1
ATOM 936 C CA . GLU A 1 120 ? -4.32 43.469 6.168 1 53.53 120 GLU A CA 1
ATOM 937 C C . GLU A 1 120 ? -3.908 44.719 5.391 1 53.53 120 GLU A C 1
ATOM 939 O O . GLU A 1 120 ? -2.811 44.781 4.836 1 53.53 120 GLU A O 1
ATOM 944 N N . PHE A 1 121 ? -4.801 45.25 4.691 1 51.97 121 PHE A N 1
ATOM 945 C CA . PHE A 1 121 ? -4.508 46.562 4.129 1 51.97 121 PHE A CA 1
ATOM 946 C C . PHE A 1 121 ? -3.891 47.469 5.18 1 51.97 121 PHE A C 1
ATOM 948 O O . PHE A 1 121 ? -4.535 47.812 6.18 1 51.97 121 PHE A O 1
ATOM 955 N N . ASP A 1 122 ? -2.609 47.344 5.441 1 50.28 122 ASP A N 1
ATOM 956 C CA . ASP A 1 122 ? -1.979 48.438 6.18 1 50.28 122 ASP A CA 1
ATOM 957 C C . ASP A 1 122 ? -2.465 49.781 5.672 1 50.28 122 ASP A C 1
ATOM 959 O O . ASP A 1 122 ? -2.223 50.156 4.52 1 50.28 122 ASP A O 1
ATOM 963 N N . GLN A 1 123 ? -3.605 50.219 6.059 1 50.75 123 GLN A N 1
ATOM 964 C CA . GLN A 1 123 ? -3.998 51.625 5.855 1 50.75 123 GLN A CA 1
ATOM 965 C C . GLN A 1 123 ? -2.908 52.562 6.336 1 50.75 123 GLN A C 1
ATOM 967 O O . GLN A 1 123 ? -2.859 52.906 7.516 1 50.75 123 GLN A O 1
ATOM 972 N N . LYS A 1 124 ? -1.64 52.344 5.945 1 48.88 124 LYS A N 1
ATOM 973 C CA . LYS A 1 124 ? -0.754 53.5 6.152 1 48.88 124 LYS A CA 1
ATOM 974 C C . LYS A 1 124 ? -1.345 54.75 5.547 1 48.88 124 LYS A C 1
ATOM 976 O O . LYS A 1 124 ? -1.527 54.844 4.332 1 48.88 124 LYS A O 1
ATOM 981 N N . MET A 1 125 ? -2.197 55.469 6.254 1 49.53 125 MET A N 1
ATOM 982 C CA . MET A 1 125 ? -2.582 56.844 5.988 1 49.53 125 MET A CA 1
ATOM 983 C C . MET A 1 125 ? -1.354 57.719 5.715 1 49.53 125 MET A C 1
ATOM 985 O O . MET A 1 125 ? -0.515 57.906 6.598 1 49.53 125 MET A O 1
ATOM 989 N N . TYR A 1 126 ? -0.816 57.625 4.52 1 48 126 TYR A N 1
ATOM 990 C CA . TYR A 1 126 ? 0.12 58.656 4.059 1 48 126 TYR A CA 1
ATOM 991 C C . TYR A 1 126 ? -0.418 60.062 4.336 1 48 126 TYR A C 1
ATOM 993 O O . TYR A 1 126 ? -1.44 60.469 3.775 1 48 126 TYR A O 1
ATOM 1001 N N . LYS A 1 127 ? -0.381 60.531 5.613 1 47.81 127 LYS A N 1
ATOM 1002 C CA . LYS A 1 127 ? -0.551 61.969 5.859 1 47.81 127 LYS A CA 1
ATOM 1003 C C . LYS A 1 127 ? 0.435 62.781 5.035 1 47.81 127 LYS A C 1
ATOM 1005 O O . LYS A 1 127 ? 1.648 62.688 5.23 1 47.81 127 LYS A O 1
ATOM 1010 N N . VAL A 1 128 ? 0.213 63.062 3.725 1 46.19 128 VAL A N 1
ATOM 1011 C CA . VAL A 1 128 ? 0.911 64 2.875 1 46.19 128 VAL A CA 1
ATOM 1012 C C . VAL A 1 128 ? 0.927 65.375 3.545 1 46.19 128 VAL A C 1
ATOM 1014 O O . VAL A 1 128 ? -0.128 65.938 3.809 1 46.19 128 VAL A O 1
ATOM 1017 N N . GLN A 1 129 ? 1.798 65.688 4.551 1 45.75 129 GLN A N 1
ATOM 1018 C CA . GLN A 1 129 ? 2.035 67 5.004 1 45.75 129 GLN A CA 1
ATOM 1019 C C . GLN A 1 129 ? 2.445 67.938 3.842 1 45.75 129 GLN A C 1
ATOM 1021 O O . GLN A 1 129 ? 3.373 67.625 3.096 1 45.75 129 GLN A O 1
ATOM 1026 N N . ILE A 1 130 ? 1.462 68.625 3.152 1 45.34 130 ILE A N 1
ATOM 1027 C CA . ILE A 1 130 ? 1.662 69.688 2.17 1 45.34 130 ILE A CA 1
ATOM 1028 C C . ILE A 1 130 ? 2.594 70.75 2.742 1 45.34 130 ILE A C 1
ATOM 1030 O O . ILE A 1 130 ? 2.271 71.438 3.744 1 45.34 130 ILE A O 1
ATOM 1034 N N . PRO A 1 131 ? 3.924 70.625 2.76 1 45.06 131 PRO A N 1
ATOM 1035 C CA . PRO A 1 131 ? 4.73 71.75 3.166 1 45.06 131 PRO A CA 1
ATOM 1036 C C . PRO A 1 131 ? 4.477 73 2.303 1 45.06 131 PRO A C 1
ATOM 1038 O O . PRO A 1 131 ? 4.578 72.938 1.075 1 45.06 131 PRO A O 1
ATOM 1041 N N . ALA A 1 132 ? 3.355 73.812 2.346 1 46.47 132 ALA A N 1
ATOM 1042 C CA . ALA A 1 132 ? 3.172 75 1.493 1 46.47 132 ALA A CA 1
ATOM 1043 C C . ALA A 1 132 ? 4.328 75.938 1.658 1 46.47 132 ALA A C 1
ATOM 1045 O O . ALA A 1 132 ? 4.383 76.688 2.643 1 46.47 132 ALA A O 1
ATOM 1046 N N . ASN A 1 133 ? 5.594 75.562 1.604 1 39.91 133 ASN A N 1
ATOM 1047 C CA . ASN A 1 133 ? 6.66 76.562 1.598 1 39.91 133 ASN A CA 1
ATOM 1048 C C . ASN A 1 133 ? 6.547 77.5 0.396 1 39.91 133 ASN A C 1
ATOM 1050 O O . ASN A 1 133 ? 7.492 78.25 0.076 1 39.91 133 ASN A O 1
ATOM 1054 N N . ALA A 1 134 ? 5.656 77.25 -0.586 1 40.56 134 ALA A N 1
ATOM 1055 C CA . ALA A 1 134 ? 6.078 77.875 -1.828 1 40.56 134 ALA A CA 1
ATOM 1056 C C . ALA A 1 134 ? 6.102 79.375 -1.683 1 40.56 134 ALA A C 1
ATOM 1058 O O . ALA A 1 134 ? 5.066 80 -1.416 1 40.56 134 ALA A O 1
ATOM 1059 N N . LYS A 1 135 ? 7.141 79.938 -1.255 1 38.31 135 LYS A N 1
ATOM 1060 C CA . LYS A 1 135 ? 7.395 81.375 -1.258 1 38.31 135 LYS A CA 1
ATOM 1061 C C . LYS A 1 135 ? 7.031 82 -2.604 1 38.31 135 LYS A C 1
ATOM 1063 O O . LYS A 1 135 ? 7.395 81.438 -3.656 1 38.31 135 LYS A O 1
ATOM 1068 N N . ILE A 1 136 ? 5.766 82.438 -2.713 1 36.81 136 ILE A N 1
ATOM 1069 C CA . ILE A 1 136 ? 5.234 83.312 -3.758 1 36.81 136 ILE A CA 1
ATOM 1070 C C . ILE A 1 136 ? 6.328 84.25 -4.242 1 36.81 136 ILE A C 1
ATOM 1072 O O . ILE A 1 136 ? 6.867 85.062 -3.463 1 36.81 136 ILE A O 1
ATOM 1076 N N . ASP A 1 137 ? 7.098 83.938 -5.297 1 34.47 137 ASP A N 1
ATOM 1077 C CA . ASP A 1 137 ? 8.141 84.562 -6.074 1 34.47 137 ASP A CA 1
ATOM 1078 C C . ASP A 1 137 ? 7.82 86.062 -6.262 1 34.47 137 ASP A C 1
ATOM 1080 O O . ASP A 1 137 ? 6.684 86.5 -6.047 1 34.47 137 ASP A O 1
ATOM 1084 N N . GLN A 1 138 ? 8.438 86.562 -7.262 1 39.53 138 GLN A N 1
ATOM 1085 C CA . GLN A 1 138 ? 9.086 87.75 -7.84 1 39.53 138 GLN A CA 1
ATOM 1086 C C . GLN A 1 138 ? 8.062 88.688 -8.438 1 39.53 138 GLN A C 1
ATOM 1088 O O . GLN A 1 138 ? 7.223 88.312 -9.242 1 39.53 138 GLN A O 1
ATOM 1093 N N . PRO A 1 139 ? 7.625 89.688 -7.625 1 42.69 139 PRO A N 1
ATOM 1094 C CA . PRO A 1 139 ? 6.855 90.75 -8.297 1 42.69 139 PRO A CA 1
ATOM 1095 C C . PRO A 1 139 ? 7.445 91.125 -9.648 1 42.69 139 PRO A C 1
ATOM 1097 O O . PRO A 1 139 ? 8.609 91.562 -9.727 1 42.69 139 PRO A O 1
ATOM 1100 N N . LEU A 1 140 ? 7.25 90.312 -10.633 1 32.34 140 LEU A N 1
ATOM 1101 C CA . LEU A 1 140 ? 7.809 90.562 -11.953 1 32.34 140 LEU A CA 1
ATOM 1102 C C . LEU A 1 140 ? 7.562 92.062 -12.352 1 32.34 140 LEU A C 1
ATOM 1104 O O . LEU A 1 140 ? 8.477 92.75 -12.789 1 32.34 140 LEU A O 1
ATOM 1108 N N . PHE A 1 141 ? 6.488 92.312 -13.055 1 30.91 141 PHE A N 1
ATOM 1109 C CA . PHE A 1 141 ? 6.48 93.188 -14.219 1 30.91 141 PHE A CA 1
ATOM 1110 C C . PHE A 1 141 ? 6.52 94.688 -13.797 1 30.91 141 PHE A C 1
ATOM 1112 O O . PHE A 1 141 ? 6.039 95 -12.719 1 30.91 141 PHE A O 1
ATOM 1119 N N . GLN A 1 142 ? 7.113 95.562 -14.844 1 28.73 142 GLN A N 1
ATOM 1120 C CA . GLN A 1 142 ? 6.828 96.938 -15.266 1 28.73 142 GLN A CA 1
ATOM 1121 C C . GLN A 1 142 ? 5.324 97.188 -15.383 1 28.73 142 GLN A C 1
ATOM 1123 O O . GLN A 1 142 ? 4.594 96.375 -15.898 1 28.73 142 GLN A O 1
ATOM 1128 N N . VAL B 1 1 ? 31.125 25.188 16.609 1 37.03 1 VAL B N 1
ATOM 1129 C CA . VAL B 1 1 ? 30.484 23.906 16.859 1 37.03 1 VAL B CA 1
ATOM 1130 C C . VAL B 1 1 ? 29.359 23.688 15.836 1 37.03 1 VAL B C 1
ATOM 1132 O O . VAL B 1 1 ? 28.438 24.484 15.75 1 37.03 1 VAL B O 1
ATOM 1135 N N . TYR B 1 2 ? 29.516 23.141 14.711 1 42.25 2 TYR B N 1
ATOM 1136 C CA . TYR B 1 2 ? 28.5 22.781 13.727 1 42.25 2 TYR B CA 1
ATOM 1137 C C . TYR B 1 2 ? 27.453 21.859 14.336 1 42.25 2 TYR B C 1
ATOM 1139 O O . TYR B 1 2 ? 27.797 20.828 14.914 1 42.25 2 TYR B O 1
ATOM 1147 N N . ILE B 1 3 ? 26.516 22.312 14.969 1 43.5 3 ILE B N 1
ATOM 1148 C CA . ILE B 1 3 ? 25.406 21.5 15.445 1 43.5 3 ILE B CA 1
ATOM 1149 C C . ILE B 1 3 ? 24.781 20.734 14.273 1 43.5 3 ILE B C 1
ATOM 1151 O O . ILE B 1 3 ? 24.25 21.359 13.352 1 43.5 3 ILE B O 1
ATOM 1155 N N . GLU B 1 4 ? 25.266 19.734 13.898 1 49 4 GLU B N 1
ATOM 1156 C CA . GLU B 1 4 ? 24.547 18.938 12.914 1 49 4 GLU B CA 1
ATOM 1157 C C . GLU B 1 4 ? 23.094 18.719 13.328 1 49 4 GLU B C 1
ATOM 1159 O O . GLU B 1 4 ? 22.828 18.156 14.391 1 49 4 GLU B O 1
ATOM 1164 N N . VAL B 1 5 ? 22.156 19.562 13.242 1 50.72 5 VAL B N 1
ATOM 1165 C CA . VAL B 1 5 ? 20.719 19.344 13.383 1 50.72 5 VAL B CA 1
ATOM 1166 C C . VAL B 1 5 ? 20.328 18.016 12.742 1 50.72 5 VAL B C 1
ATOM 1168 O O . VAL B 1 5 ? 20.453 17.844 11.531 1 50.72 5 VAL B O 1
ATOM 1171 N N . GLN B 1 6 ? 20.781 16.953 13.273 1 56.22 6 GLN B N 1
ATOM 1172 C CA . GLN B 1 6 ? 20.422 15.625 12.781 1 56.22 6 GLN B CA 1
ATOM 1173 C C . GLN B 1 6 ? 18.969 15.602 12.297 1 56.22 6 GLN B C 1
ATOM 1175 O O . GLN B 1 6 ? 18.062 15.992 13.031 1 56.22 6 GLN B O 1
ATOM 1180 N N . ASN B 1 7 ? 18.719 15.891 11.047 1 68.25 7 ASN B N 1
ATOM 1181 C CA . ASN B 1 7 ? 17.453 15.906 10.336 1 68.25 7 ASN B CA 1
ATOM 1182 C C . ASN B 1 7 ? 16.609 14.68 10.664 1 68.25 7 ASN B C 1
ATOM 1184 O O . ASN B 1 7 ? 17.094 13.547 10.578 1 68.25 7 ASN B O 1
ATOM 1188 N N . GLU B 1 8 ? 15.68 14.781 11.602 1 83.12 8 GLU B N 1
ATOM 1189 C CA . GLU B 1 8 ? 14.641 13.812 11.938 1 83.12 8 GLU B CA 1
ATOM 1190 C C . GLU B 1 8 ? 14.086 13.141 10.68 1 83.12 8 GLU B C 1
ATOM 1192 O O . GLU B 1 8 ? 13.859 13.805 9.664 1 83.12 8 GLU B O 1
ATOM 1197 N N . ASN B 1 9 ? 14.258 11.82 10.68 1 89.69 9 ASN B N 1
ATOM 1198 C CA . ASN B 1 9 ? 13.641 11.062 9.594 1 89.69 9 ASN B CA 1
ATOM 1199 C C . ASN B 1 9 ? 12.117 11.219 9.602 1 89.69 9 ASN B C 1
ATOM 1201 O O . ASN B 1 9 ? 11.43 10.586 10.406 1 89.69 9 ASN B O 1
ATOM 1205 N N . ASP B 1 10 ? 11.633 12.07 8.68 1 88.31 10 ASP B N 1
ATOM 1206 C CA . ASP B 1 10 ? 10.195 12.328 8.711 1 88.31 10 ASP B CA 1
ATOM 1207 C C . ASP B 1 10 ? 9.539 11.977 7.379 1 88.31 10 ASP B C 1
ATOM 1209 O O . ASP B 1 10 ? 8.344 12.195 7.195 1 88.31 10 ASP B O 1
ATOM 1213 N N . ASN B 1 11 ? 10.266 11.469 6.508 1 91.62 11 ASN B N 1
ATOM 1214 C CA . ASN B 1 11 ? 9.711 11.047 5.227 1 91.62 11 ASN B CA 1
ATOM 1215 C C . ASN B 1 11 ? 9.836 9.539 5.039 1 91.62 11 ASN B C 1
ATOM 1217 O O . ASN B 1 11 ? 10.852 8.938 5.395 1 91.62 11 ASN B O 1
ATOM 1221 N N . VAL B 1 12 ? 8.734 9.023 4.516 1 95.19 12 VAL B N 1
ATOM 1222 C CA . VAL B 1 12 ? 8.742 7.602 4.203 1 95.19 12 VAL B CA 1
ATOM 1223 C C . VAL B 1 12 ? 9.328 7.383 2.809 1 95.19 12 VAL B C 1
ATOM 1225 O O . VAL B 1 12 ? 9.18 8.234 1.926 1 95.19 12 VAL B O 1
ATOM 1228 N N . PRO B 1 13 ? 10.062 6.297 2.623 1 97.62 13 PRO B N 1
ATOM 1229 C CA . PRO B 1 13 ? 10.438 5.949 1.253 1 97.62 13 PRO B CA 1
ATOM 1230 C C . PRO B 1 13 ? 9.242 5.559 0.388 1 97.62 13 PRO B C 1
ATOM 1232 O O . PRO B 1 13 ? 8.352 4.84 0.849 1 97.62 13 PRO B O 1
ATOM 1235 N N . LEU B 1 14 ? 9.234 6.02 -0.864 1 97.56 14 LEU B N 1
ATOM 1236 C CA . LEU B 1 14 ? 8.109 5.758 -1.75 1 97.56 14 LEU B CA 1
ATOM 1237 C C . LEU B 1 14 ? 8.586 5.234 -3.1 1 97.56 14 LEU B C 1
ATOM 1239 O O . LEU B 1 14 ? 9.586 5.715 -3.637 1 97.56 14 LEU B O 1
ATOM 1243 N N . THR B 1 15 ? 7.902 4.242 -3.473 1 98.25 15 THR B N 1
ATOM 1244 C CA . THR B 1 15 ? 8.055 3.889 -4.879 1 98.25 15 THR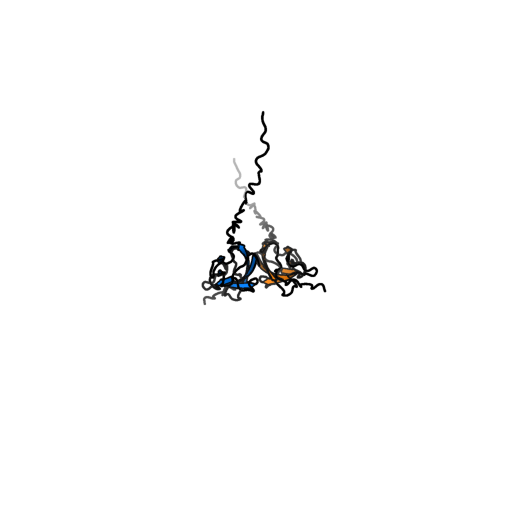 B CA 1
ATOM 1245 C C . THR B 1 15 ? 7.371 4.918 -5.773 1 98.25 15 THR B C 1
ATOM 1247 O O . THR B 1 15 ? 6.57 5.727 -5.301 1 98.25 15 THR B O 1
ATOM 1250 N N . GLU B 1 16 ? 7.75 4.824 -7.047 1 96.19 16 GLU B N 1
ATOM 1251 C CA . GLU B 1 16 ? 7.141 5.758 -7.988 1 96.19 16 GLU B CA 1
ATOM 1252 C C . GLU B 1 16 ? 5.625 5.605 -8.016 1 96.19 16 GLU B C 1
ATOM 1254 O O . GLU B 1 16 ? 4.895 6.594 -7.957 1 96.19 16 GLU B O 1
ATOM 1259 N N . ASP B 1 17 ? 5.215 4.383 -8.156 1 96.5 17 ASP B N 1
ATOM 1260 C CA . ASP B 1 17 ? 3.787 4.078 -8.117 1 96.5 17 ASP B CA 1
ATOM 1261 C C . ASP B 1 17 ? 3.428 3.289 -6.859 1 96.5 17 ASP B C 1
ATOM 1263 O O . ASP B 1 17 ? 4.27 2.586 -6.297 1 96.5 17 ASP B O 1
ATOM 1267 N N . ALA B 1 18 ? 2.174 3.473 -6.457 1 96.69 18 ALA B N 1
ATOM 1268 C CA . ALA B 1 18 ? 1.712 2.723 -5.293 1 96.69 18 ALA B CA 1
ATOM 1269 C C . ALA B 1 18 ? 1.352 1.288 -5.672 1 96.69 18 ALA B C 1
ATOM 1271 O O . ALA B 1 18 ? 1.236 0.421 -4.805 1 96.69 18 ALA B O 1
ATOM 1272 N N . VAL B 1 19 ? 1.079 1.038 -7.004 1 97.44 19 VAL B N 1
ATOM 1273 C CA . VAL B 1 19 ? 0.721 -0.295 -7.473 1 97.44 19 VAL B CA 1
ATOM 1274 C C . VAL B 1 19 ? 1.354 -0.549 -8.836 1 97.44 19 VAL B C 1
ATOM 1276 O O . VAL B 1 19 ? 1.415 0.352 -9.68 1 97.44 19 VAL B O 1
ATOM 1279 N N . TYR B 1 20 ? 1.821 -1.792 -9.062 1 98.56 20 TYR B N 1
ATOM 1280 C CA . TYR B 1 20 ? 2.406 -2.23 -10.32 1 98.56 20 TYR B CA 1
ATOM 1281 C C . TYR B 1 20 ? 1.694 -3.471 -10.852 1 98.56 20 TYR B C 1
ATOM 1283 O O . TYR B 1 20 ? 1.234 -4.309 -10.07 1 98.56 20 TYR B O 1
ATOM 1291 N N . TYR B 1 21 ? 1.678 -3.625 -12.234 1 98.44 21 TYR B N 1
ATOM 1292 C CA . TYR B 1 21 ? 0.971 -4.734 -12.867 1 98.44 21 TYR B CA 1
ATOM 1293 C C . TYR B 1 21 ? 1.881 -5.484 -13.836 1 98.44 21 TYR B C 1
ATOM 1295 O O . TYR B 1 21 ? 1.625 -5.512 -15.039 1 98.44 21 TYR B O 1
ATOM 1303 N N . PRO B 1 22 ? 2.875 -6.164 -13.281 1 98.81 22 PRO B N 1
ATOM 1304 C CA . PRO B 1 22 ? 3.709 -6.965 -14.18 1 98.81 22 PRO B CA 1
ATOM 1305 C C . PRO B 1 22 ? 3.047 -8.281 -14.586 1 98.81 22 PRO B C 1
ATOM 1307 O O . PRO B 1 22 ? 2.053 -8.688 -13.977 1 98.81 22 PRO B O 1
ATOM 1310 N N . SER B 1 23 ? 3.635 -8.938 -15.617 1 98.56 23 SER B N 1
ATOM 1311 C CA . SER B 1 23 ? 3.201 -10.258 -16.062 1 98.56 23 SER B CA 1
ATOM 1312 C C . SER B 1 23 ? 4.391 -11.195 -16.25 1 98.56 23 SER B C 1
ATOM 1314 O O . SER B 1 23 ? 5.488 -10.75 -16.594 1 98.56 23 SER B O 1
ATOM 1316 N N . VAL B 1 24 ? 4.152 -12.469 -15.984 1 98.25 24 VAL B N 1
ATOM 1317 C CA . VAL B 1 24 ? 5.172 -13.508 -16.141 1 98.25 24 VAL B CA 1
ATOM 1318 C C . VAL B 1 24 ? 4.543 -14.766 -16.734 1 98.25 24 VAL B C 1
ATOM 1320 O O . VAL B 1 24 ? 3.438 -15.156 -16.344 1 98.25 24 VAL B O 1
ATOM 1323 N N . PRO B 1 25 ? 5.188 -15.398 -17.719 1 97.25 25 PRO B N 1
ATOM 1324 C CA . PRO B 1 25 ? 4.66 -16.672 -18.219 1 97.25 25 PRO B CA 1
ATOM 1325 C C . PRO B 1 25 ? 4.609 -17.75 -17.156 1 97.25 25 PRO B C 1
ATOM 1327 O O . PRO B 1 25 ? 5.492 -17.828 -16.297 1 97.25 25 PRO B O 1
ATOM 1330 N N . GLU B 1 26 ? 3.514 -18.516 -17.25 1 97.25 26 GLU B N 1
ATOM 1331 C CA . GLU B 1 26 ? 3.543 -19.719 -16.406 1 97.25 26 GLU B CA 1
ATOM 1332 C C . GLU B 1 26 ? 4.711 -20.625 -16.781 1 97.25 26 GLU B C 1
ATOM 1334 O O . GLU B 1 26 ? 5.246 -20.531 -17.875 1 97.25 26 GLU B O 1
ATOM 1339 N N . SER B 1 27 ? 5.273 -21.344 -15.812 1 95 27 SER B N 1
ATOM 1340 C CA . SER B 1 27 ? 6.367 -22.297 -15.992 1 95 27 SER B CA 1
ATOM 1341 C C . SER B 1 27 ? 7.676 -21.578 -16.312 1 95 27 SER B C 1
ATOM 1343 O O . SER B 1 27 ? 8.562 -22.141 -16.953 1 95 27 SER B O 1
ATOM 1345 N N . SER B 1 28 ? 7.691 -20.391 -15.969 1 96.31 28 SER B N 1
ATOM 1346 C CA . SER B 1 28 ? 8.961 -19.688 -16.094 1 96.31 28 SER B CA 1
ATOM 1347 C C . SER B 1 28 ? 10.047 -20.328 -15.234 1 96.31 28 SER B C 1
ATOM 1349 O O . SER B 1 28 ? 9.781 -20.75 -14.109 1 96.31 28 SER B O 1
ATOM 1351 N N . PRO B 1 29 ? 11.328 -20.438 -15.805 1 97.31 29 PRO B N 1
ATOM 1352 C CA . PRO B 1 29 ? 12.414 -20.922 -14.953 1 97.31 29 PRO B CA 1
ATOM 1353 C C . PRO B 1 29 ? 12.734 -19.969 -13.805 1 97.31 29 PRO B C 1
ATOM 1355 O O . PRO B 1 29 ? 12.18 -18.875 -13.734 1 97.31 29 PRO B O 1
ATOM 1358 N N . PRO B 1 30 ? 13.516 -20.391 -12.875 1 98.31 30 PRO B N 1
ATOM 1359 C CA . PRO B 1 30 ? 13.906 -19.516 -11.773 1 98.31 30 PRO B CA 1
ATOM 1360 C C . PRO B 1 30 ? 14.688 -18.297 -12.242 1 98.31 30 PRO B C 1
ATOM 1362 O O . PRO B 1 30 ? 15.359 -18.344 -13.273 1 98.31 30 PRO B O 1
ATOM 1365 N N . ASN B 1 31 ? 14.539 -17.156 -11.531 1 98.56 31 ASN B N 1
ATOM 1366 C CA . ASN B 1 31 ? 15.32 -15.93 -11.672 1 98.56 31 ASN B CA 1
ATOM 1367 C C . ASN B 1 31 ? 14.867 -15.109 -12.867 1 98.56 31 ASN B C 1
ATOM 1369 O O . ASN B 1 31 ? 15.617 -14.273 -13.375 1 98.56 31 ASN B O 1
ATOM 1373 N N . VAL B 1 32 ? 13.648 -15.398 -13.289 1 98.44 32 VAL B N 1
ATOM 1374 C CA . VAL B 1 32 ? 13.07 -14.539 -14.312 1 98.44 32 VAL B CA 1
ATOM 1375 C C . VAL B 1 32 ? 12.648 -13.211 -13.688 1 98.44 32 VAL B C 1
ATOM 1377 O O . VAL B 1 32 ? 12 -13.188 -12.633 1 98.44 32 VAL B O 1
ATOM 1380 N N . LYS B 1 33 ? 13.039 -12.109 -14.391 1 98.81 33 LYS B N 1
ATOM 1381 C CA . LYS B 1 33 ? 12.688 -10.781 -13.898 1 98.81 33 LYS B CA 1
ATOM 1382 C C . LYS B 1 33 ? 11.188 -10.539 -13.969 1 98.81 33 LYS B C 1
ATOM 1384 O O . LYS B 1 33 ? 10.578 -10.703 -15.031 1 98.81 33 LYS B O 1
ATOM 1389 N N . VAL B 1 34 ? 10.656 -10.211 -12.906 1 98.88 34 VAL B N 1
ATOM 1390 C CA . VAL B 1 34 ? 9.242 -9.859 -12.828 1 98.88 34 VAL B CA 1
ATOM 1391 C C . VAL B 1 34 ? 9.078 -8.344 -12.828 1 98.88 34 VAL B C 1
ATOM 1393 O O . VAL B 1 34 ? 8.312 -7.793 -13.617 1 98.88 34 VAL B O 1
ATOM 1396 N N . LEU B 1 35 ? 9.859 -7.625 -11.906 1 98.88 35 LEU B N 1
ATOM 1397 C CA . LEU B 1 35 ? 9.742 -6.184 -11.719 1 98.88 35 LEU B CA 1
ATOM 1398 C C . LEU B 1 35 ? 10.961 -5.625 -11 1 98.88 35 LEU B C 1
ATOM 1400 O O . LEU B 1 35 ? 11.453 -6.223 -10.039 1 98.88 35 LEU B O 1
ATOM 1404 N N . GLN B 1 36 ? 11.477 -4.504 -11.43 1 98.88 36 GLN B N 1
ATOM 1405 C CA . GLN B 1 36 ? 12.477 -3.721 -10.711 1 98.88 36 GLN B CA 1
ATOM 1406 C C . GLN B 1 36 ? 11.828 -2.561 -9.961 1 98.88 36 GLN B C 1
ATOM 1408 O O . GLN B 1 36 ? 11.398 -1.58 -10.57 1 98.88 36 GLN B O 1
ATOM 1413 N N . LEU B 1 37 ? 11.766 -2.678 -8.641 1 98.75 37 LEU B N 1
ATOM 1414 C CA . LEU B 1 37 ? 11.258 -1.568 -7.844 1 98.75 37 LEU B CA 1
ATOM 1415 C C . LEU B 1 37 ? 12.352 -0.542 -7.578 1 98.75 37 LEU B C 1
ATOM 1417 O O . LEU B 1 37 ? 13.508 -0.906 -7.348 1 98.75 37 LEU B O 1
ATOM 1421 N N . VAL B 1 38 ? 11.922 0.683 -7.613 1 97.94 38 VAL B N 1
ATOM 1422 C CA . VAL B 1 38 ? 12.781 1.801 -7.223 1 97.94 38 VAL B CA 1
ATOM 1423 C C . VAL B 1 38 ? 12.016 2.729 -6.281 1 97.94 38 VAL B C 1
ATOM 1425 O O . VAL B 1 38 ? 10.883 3.117 -6.566 1 97.94 38 VAL B O 1
ATOM 1428 N N . ALA B 1 39 ? 12.562 2.967 -5.172 1 98.06 39 ALA B N 1
ATOM 1429 C CA . ALA B 1 39 ? 11.953 3.852 -4.188 1 98.06 39 ALA B CA 1
ATOM 1430 C C . ALA B 1 39 ? 12.859 5.035 -3.871 1 98.06 39 ALA B C 1
ATOM 1432 O O . ALA B 1 39 ? 14.086 4.938 -4.004 1 98.06 39 ALA B O 1
ATOM 1433 N N . GLU B 1 40 ? 12.258 6.152 -3.523 1 96.38 40 GLU B N 1
ATOM 1434 C CA . GLU B 1 40 ? 12.969 7.363 -3.121 1 96.38 40 GLU B CA 1
ATOM 1435 C C . GLU B 1 40 ? 12.477 7.863 -1.767 1 96.38 40 GLU B C 1
ATOM 1437 O O . GLU B 1 40 ? 11.32 7.633 -1.394 1 96.38 40 GLU B O 1
ATOM 1442 N N . ASP B 1 41 ? 13.391 8.492 -1.093 1 94.62 41 ASP B N 1
ATOM 1443 C CA . ASP B 1 41 ? 13.164 9.109 0.21 1 94.62 41 ASP B CA 1
ATOM 1444 C C . ASP B 1 41 ? 13.578 10.578 0.202 1 94.62 41 ASP B C 1
ATOM 1446 O O . ASP B 1 41 ? 14.688 10.914 -0.23 1 94.62 41 ASP B O 1
ATOM 1450 N N . ARG B 1 42 ? 12.766 11.375 0.692 1 90.69 42 ARG B N 1
ATOM 1451 C CA . ARG B 1 42 ? 13 12.805 0.553 1 90.69 42 ARG B CA 1
ATOM 1452 C C . ARG B 1 42 ? 13.906 13.328 1.665 1 90.69 42 ARG B C 1
ATOM 1454 O O . ARG B 1 42 ? 14.312 14.484 1.65 1 90.69 42 ARG B O 1
ATOM 1461 N N . ASP B 1 43 ? 14.211 12.477 2.615 1 91.38 43 ASP B N 1
ATOM 1462 C CA . ASP B 1 43 ? 15.156 12.898 3.648 1 91.38 43 ASP B CA 1
ATOM 1463 C C . ASP B 1 43 ? 16.578 13.008 3.086 1 91.38 43 ASP B C 1
ATOM 1465 O O . ASP B 1 43 ? 16.984 12.188 2.262 1 91.38 43 ASP B O 1
ATOM 1469 N N . ILE B 1 44 ? 17.281 14.008 3.434 1 85.06 44 ILE B N 1
ATOM 1470 C CA . ILE B 1 44 ? 18.641 14.219 2.963 1 85.06 44 ILE B CA 1
ATOM 1471 C C . ILE B 1 44 ? 19.625 13.516 3.896 1 85.06 44 ILE B C 1
ATOM 1473 O O . ILE B 1 44 ? 19.922 14.008 4.988 1 85.06 44 ILE B O 1
ATOM 1477 N N . ASP B 1 45 ? 20.094 12.367 3.572 1 86.31 45 ASP B N 1
ATOM 1478 C CA . ASP B 1 45 ? 21.078 11.547 4.262 1 86.31 45 ASP B CA 1
ATOM 1479 C C . ASP B 1 45 ? 21.984 10.812 3.27 1 86.31 45 ASP B C 1
ATOM 1481 O O . ASP B 1 45 ? 21.516 9.93 2.543 1 86.31 45 ASP B O 1
ATOM 1485 N N . PRO B 1 46 ? 23.234 11.219 3.217 1 86.56 46 PRO B N 1
ATOM 1486 C CA . PRO B 1 46 ? 24.141 10.594 2.26 1 86.56 46 PRO B CA 1
ATOM 1487 C C . PRO B 1 46 ? 24.266 9.086 2.469 1 86.56 46 PRO B C 1
ATOM 1489 O O . PRO B 1 46 ? 24.719 8.367 1.572 1 86.56 46 PRO B O 1
ATOM 1492 N N . LEU B 1 47 ? 23.891 8.609 3.625 1 90.25 47 LEU B N 1
ATOM 1493 C CA . LEU B 1 47 ? 24.031 7.191 3.93 1 90.25 47 LEU B CA 1
ATOM 1494 C C . LEU B 1 47 ? 22.688 6.488 3.871 1 90.25 47 LEU B C 1
ATOM 1496 O O . LEU B 1 47 ? 22.547 5.363 4.355 1 90.25 47 LEU B O 1
ATOM 1500 N N . GLN B 1 48 ? 21.766 7.148 3.283 1 91.94 48 GLN B N 1
ATOM 1501 C CA . GLN B 1 48 ? 20.422 6.586 3.203 1 91.94 48 GLN B CA 1
ATOM 1502 C C . GLN B 1 48 ? 20.406 5.293 2.389 1 91.94 48 GLN B C 1
ATOM 1504 O O . GLN B 1 48 ? 20.984 5.238 1.299 1 91.94 48 GLN B O 1
ATOM 1509 N N . GLN B 1 49 ? 19.781 4.332 2.971 1 96 49 GLN B N 1
ATOM 1510 C CA . GLN B 1 49 ? 19.578 3.051 2.301 1 96 49 GLN B CA 1
ATOM 1511 C C . GLN B 1 49 ? 18.125 2.623 2.367 1 96 49 GLN B C 1
ATOM 1513 O O . GLN B 1 49 ? 17.469 2.793 3.398 1 96 49 GLN B O 1
ATOM 1518 N N . ILE B 1 50 ? 17.672 2.117 1.255 1 97.94 50 ILE B N 1
ATOM 1519 C CA . ILE B 1 50 ? 16.312 1.588 1.173 1 97.94 50 ILE B CA 1
ATOM 1520 C C . ILE B 1 50 ? 16.359 0.065 1.078 1 97.94 50 ILE B C 1
ATOM 1522 O O . ILE B 1 50 ? 17.188 -0.495 0.362 1 97.94 50 ILE B O 1
ATOM 1526 N N . SER B 1 51 ? 15.555 -0.577 1.813 1 98.69 51 SER B N 1
ATOM 1527 C CA . SER B 1 51 ? 15.445 -2.029 1.75 1 98.69 51 SER B CA 1
ATOM 1528 C C . SER B 1 51 ? 14.023 -2.459 1.39 1 98.69 51 SER B C 1
ATOM 1530 O O . SER B 1 51 ? 13.07 -1.702 1.591 1 98.69 51 SER B O 1
ATOM 1532 N N . TYR B 1 52 ? 13.898 -3.635 0.865 1 98.75 52 TYR B N 1
ATOM 1533 C CA . TYR B 1 52 ? 12.648 -4.184 0.363 1 98.75 52 TYR B CA 1
ATOM 1534 C C . TYR B 1 52 ? 12.367 -5.559 0.968 1 98.75 52 TYR B C 1
ATOM 1536 O O . TYR B 1 52 ? 13.297 -6.34 1.196 1 98.75 52 TYR B O 1
ATOM 1544 N N . ARG B 1 53 ? 11.086 -5.852 1.149 1 98.75 53 ARG B N 1
ATOM 1545 C CA . ARG B 1 53 ? 10.672 -7.168 1.62 1 98.75 53 ARG B CA 1
ATOM 1546 C C . ARG B 1 53 ? 9.242 -7.477 1.202 1 98.75 53 ARG B C 1
ATOM 1548 O O . ARG B 1 53 ? 8.352 -6.637 1.346 1 98.75 53 ARG B O 1
ATOM 1555 N N . ILE B 1 54 ? 9.055 -8.656 0.646 1 98.56 54 ILE B N 1
ATOM 1556 C CA . ILE B 1 54 ? 7.68 -9.102 0.431 1 98.56 54 ILE B CA 1
ATOM 1557 C C . ILE B 1 54 ? 7.062 -9.539 1.759 1 98.56 54 ILE B C 1
ATOM 1559 O O . ILE B 1 54 ? 7.602 -10.414 2.441 1 98.56 54 ILE B O 1
ATOM 1563 N N . THR B 1 55 ? 5.91 -8.953 2.115 1 96.19 55 THR B N 1
ATOM 1564 C CA . THR B 1 55 ? 5.34 -9.25 3.426 1 96.19 55 THR B CA 1
ATOM 1565 C C . THR B 1 55 ? 4.043 -10.047 3.285 1 96.19 55 THR B C 1
ATOM 1567 O O . THR B 1 55 ? 3.562 -10.633 4.254 1 96.19 55 THR B O 1
ATOM 1570 N N . SER B 1 56 ? 3.418 -10.047 2.107 1 94.12 56 SER B N 1
ATOM 1571 C CA . SER B 1 56 ? 2.176 -10.781 1.888 1 94.12 56 SER B CA 1
ATOM 1572 C C . SER B 1 56 ? 2.012 -11.164 0.42 1 94.12 56 SER B C 1
ATOM 1574 O O . SER B 1 56 ? 2.68 -10.602 -0.451 1 94.12 56 SER B O 1
ATOM 1576 N N . GLY B 1 57 ? 1.163 -12.203 0.147 1 95.69 57 GLY B N 1
ATOM 1577 C CA . GLY B 1 57 ? 0.781 -12.562 -1.209 1 95.69 57 GLY B CA 1
ATOM 1578 C C . GLY B 1 57 ? 1.704 -13.594 -1.835 1 95.69 57 GLY B C 1
ATOM 1579 O O . GLY B 1 57 ? 1.594 -13.891 -3.027 1 95.69 57 GLY B O 1
ATOM 1580 N N . ASN B 1 58 ? 2.586 -14.094 -0.953 1 96.81 58 ASN B N 1
ATOM 1581 C CA . ASN B 1 58 ? 3.582 -15.023 -1.47 1 96.81 58 ASN B CA 1
ATOM 1582 C C . ASN B 1 58 ? 3.764 -16.219 -0.541 1 96.81 58 ASN B C 1
ATOM 1584 O O . ASN B 1 58 ? 4.891 -16.578 -0.191 1 96.81 58 ASN B O 1
ATOM 1588 N N . PRO B 1 59 ? 2.656 -16.875 -0.192 1 93.31 59 PRO B N 1
ATOM 1589 C CA . PRO B 1 59 ? 2.781 -17.969 0.784 1 93.31 59 PRO B CA 1
ATOM 1590 C C . PRO B 1 59 ? 3.543 -19.172 0.234 1 93.31 59 PRO B C 1
ATOM 1592 O O . PRO B 1 59 ? 4.23 -19.859 0.984 1 93.31 59 PRO B O 1
ATOM 1595 N N . GLU B 1 60 ? 3.492 -19.422 -1.078 1 94.88 60 GLU B N 1
ATOM 1596 C CA . GLU B 1 60 ? 4.141 -20.594 -1.679 1 94.88 60 GLU B CA 1
ATOM 1597 C C . GLU B 1 60 ? 5.566 -20.266 -2.117 1 94.88 60 GLU B C 1
ATOM 1599 O O . GLU B 1 60 ? 6.309 -21.141 -2.541 1 94.88 60 GLU B O 1
ATOM 1604 N N . GLY B 1 61 ? 5.859 -18.969 -2.105 1 97.81 61 GLY B N 1
ATOM 1605 C CA . GLY B 1 61 ? 7.219 -18.562 -2.418 1 97.81 61 GLY B CA 1
ATOM 1606 C C . GLY B 1 61 ? 7.527 -18.609 -3.904 1 97.81 61 GLY B C 1
ATOM 1607 O O . GLY B 1 61 ? 8.609 -19.031 -4.305 1 97.81 61 GLY B O 1
ATOM 1608 N N . TYR B 1 62 ? 6.57 -18.234 -4.742 1 98.31 62 TYR B N 1
ATOM 1609 C CA . TYR B 1 62 ? 6.766 -18.203 -6.188 1 98.31 62 TYR B CA 1
ATOM 1610 C C . TYR B 1 62 ? 7.723 -17.078 -6.578 1 98.31 62 TYR B C 1
ATOM 1612 O O . TYR B 1 62 ? 8.289 -17.094 -7.672 1 98.31 62 TYR B O 1
ATOM 1620 N N . PHE B 1 63 ? 7.852 -16.094 -5.668 1 98.81 63 PHE B N 1
ATOM 1621 C CA . PHE B 1 63 ? 8.641 -14.898 -5.945 1 98.81 63 PHE B CA 1
ATOM 1622 C C . PHE B 1 63 ? 9.633 -14.633 -4.824 1 98.81 63 PHE B C 1
ATOM 1624 O O . PHE B 1 63 ? 9.414 -15.031 -3.682 1 98.81 63 PHE B O 1
ATOM 1631 N N . THR B 1 64 ? 10.703 -13.984 -5.145 1 98.88 64 THR B N 1
ATOM 1632 C CA . THR B 1 64 ? 11.664 -13.445 -4.188 1 98.88 64 THR B CA 1
ATOM 1633 C C . THR B 1 64 ? 12.047 -12.016 -4.559 1 98.88 64 THR B C 1
ATOM 1635 O O . THR B 1 64 ? 11.844 -11.586 -5.695 1 98.88 64 THR B O 1
ATOM 1638 N N . ILE B 1 65 ? 12.5 -11.32 -3.627 1 98.94 65 ILE B N 1
ATOM 1639 C CA . ILE B 1 65 ? 12.93 -9.945 -3.871 1 98.94 65 ILE B CA 1
ATOM 1640 C C . ILE B 1 65 ? 14.328 -9.734 -3.301 1 98.94 65 ILE B C 1
ATOM 1642 O O . ILE B 1 65 ? 14.633 -10.203 -2.203 1 98.94 65 ILE B O 1
ATOM 1646 N N . ASN B 1 66 ? 15.18 -9.133 -4.105 1 98.94 66 ASN B N 1
ATOM 1647 C CA . ASN B 1 66 ? 16.438 -8.664 -3.543 1 98.94 66 ASN B CA 1
ATOM 1648 C C . ASN B 1 66 ? 16.219 -7.516 -2.562 1 98.94 66 ASN B C 1
ATOM 1650 O O . ASN B 1 66 ? 15.695 -6.469 -2.934 1 98.94 66 ASN B O 1
ATOM 1654 N N . SER B 1 67 ? 16.625 -7.66 -1.372 1 98.75 67 SER B N 1
ATOM 1655 C CA . SER B 1 67 ? 16.281 -6.723 -0.305 1 98.75 67 SER B CA 1
ATOM 1656 C C . SER B 1 67 ? 16.984 -5.379 -0.512 1 98.75 67 SER B C 1
ATOM 1658 O O . SER B 1 67 ? 16.547 -4.363 0.043 1 98.75 67 SER B O 1
ATOM 1660 N N . THR B 1 68 ? 18 -5.312 -1.311 1 98.31 68 THR B N 1
ATOM 1661 C CA . THR B 1 68 ? 18.766 -4.082 -1.496 1 98.31 68 THR B CA 1
ATOM 1662 C C . THR B 1 68 ? 18.391 -3.4 -2.809 1 98.31 68 THR B C 1
ATOM 1664 O O . THR B 1 68 ? 18.188 -2.186 -2.85 1 98.31 68 THR B O 1
ATOM 1667 N N . SER B 1 69 ? 18.188 -4.16 -3.857 1 98.31 69 SER B N 1
ATOM 1668 C CA . SER B 1 69 ? 17.969 -3.559 -5.168 1 98.31 69 SER B CA 1
ATOM 1669 C C . SER B 1 69 ? 16.469 -3.412 -5.465 1 98.31 69 SER B C 1
ATOM 1671 O O . SER B 1 69 ? 16.078 -2.598 -6.301 1 98.31 69 SER B O 1
ATOM 1673 N N . GLY B 1 70 ? 15.633 -4.293 -4.867 1 98.81 70 GLY B N 1
ATOM 1674 C CA . GLY B 1 70 ? 14.203 -4.258 -5.125 1 98.81 70 GLY B CA 1
ATOM 1675 C C . GLY B 1 70 ? 13.797 -5.074 -6.336 1 98.81 70 GLY B C 1
ATOM 1676 O O . GLY B 1 70 ? 12.664 -4.988 -6.801 1 98.81 70 GLY B O 1
ATOM 1677 N N . LEU B 1 71 ? 14.758 -5.867 -6.816 1 98.94 71 LEU B N 1
ATOM 1678 C CA . LEU B 1 71 ? 14.453 -6.719 -7.961 1 98.94 71 LEU B CA 1
ATOM 1679 C C . LEU B 1 71 ? 13.625 -7.93 -7.539 1 98.94 71 LEU B C 1
ATOM 1681 O O . LEU B 1 71 ? 14.047 -8.695 -6.672 1 98.94 71 LEU B O 1
ATOM 1685 N N . ILE B 1 72 ? 12.453 -8.062 -8.141 1 98.94 72 ILE B N 1
ATOM 1686 C CA . ILE B 1 72 ? 11.602 -9.227 -7.922 1 98.94 72 ILE B CA 1
ATOM 1687 C C . ILE B 1 72 ? 11.805 -10.242 -9.047 1 98.94 72 ILE B C 1
ATOM 1689 O O . ILE B 1 72 ? 11.797 -9.875 -10.227 1 98.94 72 ILE B O 1
ATOM 1693 N N . THR B 1 73 ? 11.984 -11.5 -8.664 1 98.94 73 THR B N 1
ATOM 1694 C CA . THR B 1 73 ? 12.172 -12.562 -9.641 1 98.94 73 THR B CA 1
ATOM 1695 C C . THR B 1 73 ? 11.359 -13.797 -9.258 1 98.94 73 THR B C 1
ATOM 1697 O O . THR B 1 73 ? 10.875 -13.906 -8.133 1 98.94 73 THR B O 1
ATOM 1700 N N . THR B 1 74 ? 11.227 -14.664 -10.266 1 98.88 74 THR B N 1
ATOM 1701 C CA . THR B 1 74 ? 10.609 -15.961 -10 1 98.88 74 THR B CA 1
ATOM 1702 C C . THR B 1 74 ? 11.578 -16.875 -9.266 1 98.88 74 THR B C 1
ATOM 1704 O O . THR B 1 74 ? 12.789 -16.656 -9.281 1 98.88 74 THR B O 1
ATOM 1707 N N . THR B 1 75 ? 11.047 -17.828 -8.516 1 98.75 75 THR B N 1
ATOM 1708 C CA . THR B 1 75 ? 11.836 -18.875 -7.879 1 98.75 75 THR B CA 1
ATOM 1709 C C . THR B 1 75 ? 11.727 -20.188 -8.664 1 98.75 75 THR B C 1
ATOM 1711 O O . THR B 1 75 ? 11.258 -20.203 -9.797 1 98.75 75 THR B O 1
ATOM 1714 N N . ALA B 1 76 ? 12.211 -21.281 -8.047 1 98.12 76 ALA B N 1
ATOM 1715 C CA . ALA B 1 76 ? 12.156 -22.578 -8.695 1 98.12 76 ALA B CA 1
ATOM 1716 C C . ALA B 1 76 ? 10.742 -23.156 -8.656 1 98.12 76 ALA B C 1
ATOM 1718 O O . ALA B 1 76 ? 10.438 -24.109 -9.375 1 98.12 76 ALA B O 1
ATOM 1719 N N . ARG B 1 77 ? 9.906 -22.531 -7.82 1 97.44 77 ARG B N 1
ATOM 1720 C CA . ARG B 1 77 ? 8.516 -22.969 -7.789 1 97.44 77 ARG B CA 1
ATOM 1721 C C . ARG B 1 77 ? 7.773 -22.516 -9.047 1 97.44 77 ARG B C 1
ATOM 1723 O O . ARG B 1 77 ? 7.863 -21.344 -9.438 1 97.44 77 ARG B O 1
ATOM 1730 N N . LYS B 1 78 ? 7.098 -23.406 -9.602 1 95.31 78 LYS B N 1
ATOM 1731 C CA . LYS B 1 78 ? 6.492 -23.141 -10.906 1 95.31 78 LYS B CA 1
ATOM 1732 C C . LYS B 1 78 ? 5.141 -22.438 -10.758 1 95.31 78 LYS B C 1
ATOM 1734 O O . LYS B 1 78 ? 4.27 -22.922 -10.023 1 95.31 78 LYS B O 1
ATOM 1739 N N . LEU B 1 79 ? 4.953 -21.453 -11.531 1 96.94 79 LEU B N 1
ATOM 1740 C CA . LEU B 1 79 ? 3.67 -20.766 -11.656 1 96.94 79 LEU B CA 1
ATOM 1741 C C . LEU B 1 79 ? 2.732 -21.547 -12.57 1 96.94 79 LEU B C 1
ATOM 1743 O O . LEU B 1 79 ? 3.172 -22.141 -13.562 1 96.94 79 LEU B O 1
ATOM 1747 N N . ASP B 1 80 ? 1.518 -21.688 -12.18 1 95.69 80 ASP B N 1
ATOM 1748 C CA . ASP B 1 80 ? 0.488 -22.359 -12.961 1 95.69 80 ASP B CA 1
ATOM 1749 C C . ASP B 1 80 ? -0.747 -21.484 -13.133 1 95.69 80 ASP B C 1
ATOM 1751 O O . ASP B 1 80 ? -1.532 -21.312 -12.195 1 95.69 80 ASP B O 1
ATOM 1755 N N . ARG B 1 81 ? -0.921 -20.938 -14.383 1 94.88 81 ARG B N 1
ATOM 1756 C CA . ARG B 1 81 ? -1.994 -19.984 -14.688 1 94.88 81 ARG B CA 1
ATOM 1757 C C . ARG B 1 81 ? -3.359 -20.594 -14.383 1 94.88 81 ARG B C 1
ATOM 1759 O O . ARG B 1 81 ? -4.254 -19.906 -13.883 1 94.88 81 ARG B O 1
ATOM 1766 N N . GLU B 1 82 ? -3.518 -21.891 -14.656 1 93.5 82 GLU B N 1
ATOM 1767 C CA . GLU B 1 82 ? -4.801 -22.547 -14.461 1 93.5 82 GLU B CA 1
ATOM 1768 C C . GLU B 1 82 ? -5.176 -22.609 -12.977 1 93.5 82 GLU B C 1
ATOM 1770 O O . GLU B 1 82 ? -6.355 -22.516 -12.633 1 93.5 82 GLU B O 1
ATOM 1775 N N . ASN B 1 83 ? -4.148 -22.828 -12.148 1 92.38 83 ASN B N 1
ATOM 1776 C CA . ASN B 1 83 ? -4.383 -22.891 -10.711 1 92.38 83 ASN B CA 1
ATOM 1777 C C . ASN B 1 83 ? -4.586 -21.5 -10.117 1 92.38 83 ASN B C 1
ATOM 1779 O O . ASN B 1 83 ? -5.488 -21.297 -9.297 1 92.38 83 ASN B O 1
ATOM 1783 N N . GLN B 1 84 ? -3.73 -20.547 -10.484 1 93.88 84 GLN B N 1
ATOM 1784 C CA . GLN B 1 84 ? -3.795 -19.188 -9.945 1 93.88 84 GLN B CA 1
ATOM 1785 C C . GLN B 1 84 ? -3.281 -18.172 -10.961 1 93.88 84 GLN B C 1
ATOM 1787 O O . GLN B 1 84 ? -2.078 -17.922 -11.047 1 93.88 84 GLN B O 1
ATOM 1792 N N . PRO B 1 85 ? -4.152 -17.5 -11.656 1 95.56 85 PRO B N 1
ATOM 1793 C CA . PRO B 1 85 ? -3.752 -16.609 -12.75 1 95.56 85 PRO B CA 1
ATOM 1794 C C . PRO B 1 85 ? -3.201 -15.281 -12.25 1 95.56 85 PRO B C 1
ATOM 1796 O O . PRO B 1 85 ? -2.629 -14.516 -13.023 1 95.56 85 PRO B O 1
ATOM 1799 N N . GLU B 1 86 ? -3.389 -14.992 -10.945 1 96.38 86 GLU B N 1
ATOM 1800 C CA . GLU B 1 86 ? -2.984 -13.695 -10.406 1 96.38 86 GLU B CA 1
ATOM 1801 C C . GLU B 1 86 ? -2.432 -13.836 -8.992 1 96.38 86 GLU B C 1
ATOM 1803 O O . GLU B 1 86 ? -2.951 -14.617 -8.195 1 96.38 86 GLU B O 1
ATOM 1808 N N . HIS B 1 87 ? -1.367 -13.102 -8.672 1 97.31 87 HIS B N 1
ATOM 1809 C CA . HIS B 1 87 ? -0.774 -12.992 -7.344 1 97.31 87 HIS B CA 1
ATOM 1810 C C . HIS B 1 87 ? -0.67 -11.531 -6.906 1 97.31 87 HIS B C 1
ATOM 1812 O O . HIS B 1 87 ? -0.115 -10.703 -7.629 1 97.31 87 HIS B O 1
ATOM 1818 N N . ILE B 1 88 ? -1.207 -11.203 -5.762 1 97.44 88 ILE B N 1
ATOM 1819 C CA . ILE B 1 88 ? -1.139 -9.844 -5.242 1 97.44 88 ILE B CA 1
ATOM 1820 C C . ILE B 1 88 ? -0.131 -9.781 -4.094 1 97.44 88 ILE B C 1
ATOM 1822 O O . ILE B 1 88 ? -0.421 -10.227 -2.98 1 97.44 88 ILE B O 1
ATOM 1826 N N . LEU B 1 89 ? 1.036 -9.188 -4.328 1 98.19 89 LEU B N 1
ATOM 1827 C CA . LEU B 1 89 ? 2.121 -9.078 -3.357 1 98.19 89 LEU B CA 1
ATOM 1828 C C . LEU B 1 89 ? 2.086 -7.719 -2.66 1 98.19 89 LEU B C 1
ATOM 1830 O O . LEU B 1 89 ? 1.807 -6.699 -3.291 1 98.19 89 LEU B O 1
ATOM 1834 N N . GLU B 1 90 ? 2.377 -7.738 -1.386 1 97.62 90 GLU B N 1
ATOM 1835 C CA . GLU B 1 90 ? 2.689 -6.523 -0.641 1 97.62 90 GLU B CA 1
ATOM 1836 C C . GLU B 1 90 ? 4.184 -6.418 -0.351 1 97.62 90 GLU B C 1
ATOM 1838 O O . GLU B 1 90 ? 4.77 -7.324 0.251 1 97.62 90 GLU B O 1
ATOM 1843 N N . VAL B 1 91 ? 4.758 -5.32 -0.774 1 98.62 91 VAL B N 1
ATOM 1844 C CA . VAL B 1 91 ? 6.188 -5.113 -0.564 1 98.62 91 VAL B CA 1
ATOM 1845 C C . VAL B 1 91 ? 6.402 -3.975 0.433 1 98.62 91 VAL B C 1
ATOM 1847 O O . VAL B 1 91 ? 5.93 -2.855 0.218 1 98.62 91 VAL B O 1
ATOM 1850 N N . LEU B 1 92 ? 7.047 -4.293 1.514 1 98 92 LEU B N 1
ATOM 1851 C CA . LEU B 1 92 ? 7.469 -3.295 2.492 1 98 92 LEU B CA 1
ATOM 1852 C C . LEU B 1 92 ? 8.734 -2.582 2.033 1 98 92 LEU B C 1
ATOM 1854 O O . LEU B 1 92 ? 9.711 -3.23 1.642 1 98 92 LEU B O 1
ATOM 1858 N N . VAL B 1 93 ? 8.688 -1.316 1.938 1 98.56 93 VAL B N 1
ATOM 1859 C CA . VAL B 1 93 ? 9.812 -0.45 1.595 1 98.56 93 VAL B CA 1
ATOM 1860 C C . VAL B 1 93 ? 10.258 0.332 2.828 1 98.56 93 VAL B C 1
ATOM 1862 O O . VAL B 1 93 ? 9.484 1.11 3.391 1 98.56 93 VAL B O 1
ATOM 1865 N N . MET B 1 94 ? 11.484 0.188 3.262 1 98.06 94 MET B N 1
ATOM 1866 C CA . MET B 1 94 ? 11.945 0.752 4.527 1 98.06 94 MET B CA 1
ATOM 1867 C C . MET B 1 94 ? 13.18 1.614 4.328 1 98.06 94 MET B C 1
ATOM 1869 O O . MET B 1 94 ? 14.07 1.26 3.547 1 98.06 94 MET B O 1
ATOM 1873 N N . ASP B 1 95 ? 13.258 2.734 5.016 1 97.25 95 ASP B N 1
ATOM 1874 C CA . ASP B 1 95 ? 14.508 3.48 5.074 1 97.25 95 ASP B CA 1
ATOM 1875 C C . ASP B 1 95 ? 15.336 3.064 6.289 1 97.25 95 ASP B C 1
ATOM 1877 O O . ASP B 1 95 ? 14.984 2.117 6.992 1 97.25 95 ASP B O 1
ATOM 1881 N N . ASN B 1 96 ? 16.562 3.629 6.441 1 96.44 96 ASN B N 1
ATOM 1882 C CA . ASN B 1 96 ? 17.422 3.314 7.574 1 96.44 96 ASN B CA 1
ATOM 1883 C C . ASN B 1 96 ? 17.594 4.516 8.5 1 96.44 96 ASN B C 1
ATOM 1885 O O . ASN B 1 96 ? 18.656 4.711 9.086 1 96.44 96 ASN B O 1
ATOM 1889 N N . GLY B 1 97 ? 16.5 5.375 8.562 1 93.75 97 GLY B N 1
ATOM 1890 C CA . GLY B 1 97 ? 16.578 6.562 9.398 1 93.75 97 GLY B CA 1
ATOM 1891 C C . GLY B 1 97 ? 16.203 6.297 10.852 1 93.75 97 GLY B C 1
ATOM 1892 O O . GLY B 1 97 ? 15.992 5.145 11.242 1 93.75 97 GLY B O 1
ATOM 1893 N N . GLU B 1 98 ? 16.203 7.488 11.594 1 90.06 98 GLU B N 1
ATOM 1894 C CA . GLU B 1 98 ? 15.781 7.461 12.992 1 90.06 98 GLU B CA 1
ATOM 1895 C C . GLU B 1 98 ? 14.633 8.438 13.242 1 90.06 98 GLU B C 1
ATOM 1897 O O . GLU B 1 98 ? 14.828 9.656 13.227 1 90.06 98 GLU B O 1
ATOM 1902 N N . PRO B 1 99 ? 13.5 7.996 13.469 1 92.31 99 PRO B N 1
ATOM 1903 C CA . PRO B 1 99 ? 13.117 6.582 13.461 1 92.31 99 PRO B CA 1
ATOM 1904 C C . PRO B 1 99 ? 13.094 5.988 12.055 1 92.31 99 PRO B C 1
ATOM 1906 O O . PRO B 1 99 ? 13.008 6.73 11.07 1 92.31 99 PRO B O 1
ATOM 1909 N N . GLN B 1 100 ? 13.188 4.621 12.023 1 94.62 100 GLN B N 1
ATOM 1910 C CA . GLN B 1 100 ? 12.992 3.969 10.727 1 94.62 100 GLN B CA 1
ATOM 1911 C C . GLN B 1 100 ? 11.547 4.109 10.258 1 94.62 100 GLN B C 1
ATOM 1913 O O . GLN B 1 100 ? 10.609 3.887 11.023 1 94.62 100 GLN B O 1
ATOM 1918 N N . LEU B 1 101 ? 11.398 4.543 8.984 1 95 101 LEU B N 1
ATOM 1919 C CA . LEU B 1 101 ? 10.07 4.684 8.398 1 95 101 LEU B CA 1
ATOM 1920 C C . LEU B 1 101 ? 9.906 3.766 7.191 1 95 101 LEU B C 1
ATOM 1922 O O . LEU B 1 101 ? 10.891 3.338 6.594 1 95 101 LEU B O 1
ATOM 1926 N N . SER B 1 102 ? 8.617 3.402 6.957 1 96.44 102 SER B N 1
ATOM 1927 C CA . SER B 1 102 ? 8.336 2.461 5.879 1 96.44 102 SER B CA 1
ATOM 1928 C C . SER B 1 102 ? 7.035 2.809 5.164 1 96.44 102 SER B C 1
ATOM 1930 O O . SER B 1 102 ? 6.227 3.588 5.68 1 96.44 102 SER B O 1
ATOM 1932 N N . SER B 1 103 ? 6.891 2.32 3.967 1 96.94 103 SER B N 1
ATOM 1933 C CA . SER B 1 103 ? 5.676 2.314 3.158 1 96.94 103 SER B CA 1
ATOM 1934 C C . SER B 1 103 ? 5.465 0.961 2.49 1 96.94 103 SER B C 1
ATOM 1936 O O . SER B 1 103 ? 6.301 0.064 2.611 1 96.94 103 SER B O 1
ATOM 1938 N N . THR B 1 104 ? 4.316 0.813 1.929 1 96.94 104 THR B N 1
ATOM 1939 C CA . THR B 1 104 ? 4.035 -0.445 1.247 1 96.94 104 THR B CA 1
ATOM 1940 C C . THR B 1 104 ? 3.666 -0.198 -0.213 1 96.94 104 THR B C 1
ATOM 1942 O O . THR B 1 104 ? 3.045 0.815 -0.538 1 96.94 104 THR B O 1
ATOM 1945 N N . THR B 1 105 ? 4.027 -1.057 -1.022 1 97.88 105 THR B N 1
ATOM 1946 C CA . THR B 1 105 ? 3.707 -1.06 -2.445 1 97.88 105 THR B CA 1
ATOM 1947 C C . THR B 1 105 ? 3.025 -2.365 -2.844 1 97.88 105 THR B C 1
ATOM 1949 O O . THR B 1 105 ? 3.434 -3.443 -2.41 1 97.88 105 THR B O 1
ATOM 1952 N N . ARG B 1 106 ? 1.967 -2.217 -3.646 1 98.25 106 ARG B N 1
ATOM 1953 C CA . ARG B 1 106 ? 1.235 -3.381 -4.137 1 98.25 106 ARG B CA 1
ATOM 1954 C C . ARG B 1 106 ? 1.742 -3.811 -5.508 1 98.25 106 ARG B C 1
ATOM 1956 O O . ARG B 1 106 ? 1.964 -2.971 -6.383 1 98.25 106 ARG B O 1
ATOM 1963 N N . VAL B 1 107 ? 2.008 -5.113 -5.695 1 98.69 107 VAL B N 1
ATOM 1964 C CA . VAL B 1 107 ? 2.424 -5.668 -6.977 1 98.69 107 VAL B CA 1
ATOM 1965 C C . VAL B 1 107 ? 1.457 -6.77 -7.402 1 98.69 107 VAL B C 1
ATOM 1967 O O . VAL B 1 107 ? 1.405 -7.836 -6.781 1 98.69 107 VAL B O 1
ATOM 1970 N N . VAL B 1 108 ? 0.691 -6.543 -8.445 1 98.31 108 VAL B N 1
ATOM 1971 C CA . VAL B 1 108 ? -0.263 -7.508 -8.984 1 98.31 108 VAL B CA 1
ATOM 1972 C C . VAL B 1 108 ? 0.353 -8.234 -10.18 1 98.31 108 VAL B C 1
ATOM 1974 O O . VAL B 1 108 ? 0.365 -7.707 -11.297 1 98.31 108 VAL B O 1
ATOM 1977 N N . VAL B 1 109 ? 0.796 -9.461 -9.922 1 98.69 109 VAL B N 1
ATOM 1978 C CA . VAL B 1 109 ? 1.476 -10.234 -10.953 1 98.69 109 VAL B CA 1
ATOM 1979 C C . VAL B 1 109 ? 0.462 -11.094 -11.711 1 98.69 109 VAL B C 1
ATOM 1981 O O . VAL B 1 109 ? -0.192 -11.953 -11.117 1 98.69 109 VAL B O 1
ATOM 1984 N N . GLN B 1 110 ? 0.346 -10.891 -12.984 1 98.44 110 GLN B N 1
ATOM 1985 C CA . GLN B 1 110 ? -0.48 -11.727 -13.852 1 98.44 110 GLN B CA 1
ATOM 1986 C C . GLN B 1 110 ? 0.328 -12.883 -14.438 1 98.44 110 GLN B C 1
ATOM 1988 O O . GLN B 1 110 ? 1.436 -12.68 -14.938 1 98.44 110 GLN B O 1
ATOM 1993 N N . VAL B 1 111 ? -0.205 -14.062 -14.32 1 98.12 111 VAL B N 1
ATOM 1994 C CA . VAL B 1 111 ? 0.427 -15.242 -14.914 1 98.12 111 VAL B CA 1
ATOM 1995 C C . VAL B 1 111 ? -0.125 -15.469 -16.312 1 98.12 111 VAL B C 1
ATOM 1997 O O . VAL B 1 111 ? -1.324 -15.695 -16.5 1 98.12 111 VAL B O 1
ATOM 2000 N N . GLU B 1 112 ? 0.742 -15.422 -17.266 1 97.25 112 GLU B N 1
ATOM 2001 C CA . GLU B 1 112 ? 0.339 -15.578 -18.656 1 97.25 112 GLU B CA 1
ATOM 2002 C C . GLU B 1 112 ? 0.358 -17.047 -19.078 1 97.25 112 GLU B C 1
ATOM 2004 O O . GLU B 1 112 ? 1.225 -17.812 -18.641 1 97.25 112 GLU B O 1
ATOM 2009 N N . ASP B 1 113 ? -0.551 -17.453 -19.984 1 94 113 ASP B N 1
ATOM 2010 C CA . ASP B 1 113 ? -0.615 -18.812 -20.516 1 94 113 ASP B CA 1
ATOM 2011 C C . ASP B 1 113 ? 0.486 -19.047 -21.547 1 94 113 ASP B C 1
ATOM 2013 O O . ASP B 1 113 ? 0.766 -18.188 -22.375 1 94 113 ASP B O 1
ATOM 2017 N N . VAL B 1 114 ? 1.158 -20.172 -21.344 1 88.56 114 VAL B N 1
ATOM 2018 C CA . VAL B 1 114 ? 2.061 -20.641 -22.375 1 88.56 114 VAL B CA 1
ATOM 2019 C C . VAL B 1 114 ? 1.385 -21.75 -23.188 1 88.56 114 VAL B C 1
ATOM 2021 O O . VAL B 1 114 ? 0.884 -22.719 -22.625 1 88.56 114 VAL B O 1
ATOM 2024 N N . ASN B 1 115 ? 0.93 -21.406 -24.375 1 78.5 115 ASN B N 1
ATOM 2025 C CA . ASN B 1 115 ? 0.286 -22.375 -25.266 1 78.5 115 ASN B CA 1
ATOM 2026 C C . ASN B 1 115 ? 1.196 -23.578 -25.547 1 78.5 115 ASN B C 1
ATOM 2028 O O . ASN B 1 115 ? 2.082 -23.484 -26.406 1 78.5 115 ASN B O 1
ATOM 2032 N N . ASP B 1 116 ? 1.502 -24.344 -24.766 1 64.12 116 ASP B N 1
ATOM 2033 C CA . ASP B 1 116 ? 2.258 -25.547 -25.078 1 64.12 116 ASP B CA 1
ATOM 2034 C C . ASP B 1 116 ? 1.371 -26.594 -25.75 1 64.12 116 ASP B C 1
ATOM 2036 O O . ASP B 1 116 ? 1.84 -27.672 -26.109 1 64.12 116 ASP B O 1
ATOM 2040 N N . HIS B 1 117 ? 0.11 -26.453 -25.719 1 60.28 117 HIS B N 1
ATOM 2041 C CA . HIS B 1 117 ? -0.651 -27.469 -26.422 1 60.28 117 HIS B CA 1
ATOM 2042 C C . HIS B 1 117 ? -0.588 -27.25 -27.938 1 60.28 117 HIS B C 1
ATOM 2044 O O . HIS B 1 117 ? -1.229 -26.344 -28.453 1 60.28 117 HIS B O 1
ATOM 2050 N N . ALA B 1 118 ? 0.512 -27.594 -28.453 1 55.53 118 ALA B N 1
ATOM 2051 C CA . ALA B 1 118 ? 0.408 -27.766 -29.891 1 55.53 118 ALA B CA 1
ATOM 2052 C C . ALA B 1 118 ? -0.858 -28.531 -30.266 1 55.53 118 ALA B C 1
ATOM 2054 O O . ALA B 1 118 ? -1.278 -29.438 -29.547 1 55.53 118 ALA B O 1
ATOM 2055 N N . PRO B 1 119 ? -1.702 -27.891 -30.984 1 55.97 119 PRO B N 1
ATOM 2056 C CA . PRO B 1 119 ? -2.834 -28.719 -31.406 1 55.97 119 PRO B CA 1
ATOM 2057 C C . PRO B 1 119 ? -2.449 -30.188 -31.594 1 55.97 119 PRO B C 1
ATOM 2059 O O . PRO B 1 119 ? -1.48 -30.5 -32.312 1 55.97 119 PRO B O 1
ATOM 2062 N N . GLU B 1 120 ? -2.412 -30.891 -30.531 1 53.47 120 GLU B N 1
ATOM 2063 C CA . GLU B 1 120 ? -2.303 -32.312 -30.891 1 53.47 120 GLU B CA 1
ATOM 2064 C C . GLU B 1 120 ? -3.268 -32.656 -32.031 1 53.47 120 GLU B C 1
ATOM 2066 O O . GLU B 1 120 ? -4.484 -32.594 -31.844 1 53.47 120 GLU B O 1
ATOM 2071 N N . PHE B 1 121 ? -2.938 -32.25 -33.156 1 51.91 121 PHE B N 1
ATOM 2072 C CA . PHE B 1 121 ? -3.715 -32.781 -34.281 1 51.91 121 PHE B CA 1
ATOM 2073 C C . PHE B 1 121 ? -3.885 -34.312 -34.156 1 51.91 121 PHE B C 1
ATOM 2075 O O . PHE B 1 121 ? -2.904 -35.062 -34.188 1 51.91 121 PHE B O 1
ATOM 2082 N N . ASP B 1 122 ? -4.848 -34.75 -33.406 1 50.69 122 ASP B N 1
ATOM 2083 C CA . ASP B 1 122 ? -5.215 -36.156 -33.562 1 50.69 122 ASP B CA 1
ATOM 2084 C C . ASP B 1 122 ? -5.258 -36.562 -35.031 1 50.69 122 ASP B C 1
ATOM 2086 O O . ASP B 1 122 ? -6.086 -36.062 -35.781 1 50.69 122 ASP B O 1
ATOM 2090 N N . GLN B 1 123 ? -4.176 -36.812 -35.656 1 51.31 123 GLN B N 1
ATOM 2091 C CA . GLN B 1 123 ? -4.172 -37.469 -36.969 1 51.31 123 GLN B CA 1
ATOM 2092 C C . GLN B 1 123 ? -5.004 -38.75 -36.938 1 51.31 123 GLN B C 1
ATOM 2094 O O . GLN B 1 123 ? -4.516 -39.812 -36.531 1 51.31 123 GLN B O 1
ATOM 2099 N N . LYS B 1 124 ? -6.285 -38.656 -36.5 1 49.59 124 LYS B N 1
ATOM 2100 C CA . LYS B 1 124 ? -7.113 -39.812 -36.844 1 49.59 124 LYS B CA 1
ATOM 2101 C C . LYS B 1 124 ? -7.047 -40.125 -38.344 1 49.59 124 LYS B C 1
ATOM 2103 O O . LYS B 1 124 ? -7.484 -39.312 -39.156 1 49.59 124 LYS B O 1
ATOM 2108 N N . MET B 1 125 ? -6.066 -40.844 -38.812 1 50.16 125 MET B N 1
ATOM 2109 C CA . MET B 1 125 ? -6.023 -41.5 -40.094 1 50.16 125 MET B CA 1
ATOM 2110 C C . MET B 1 125 ? -7.312 -42.281 -40.375 1 50.16 125 MET B C 1
ATOM 2112 O O . MET B 1 125 ? -7.617 -43.219 -39.656 1 50.16 125 MET B O 1
ATOM 2116 N N . TYR B 1 126 ? -8.367 -41.594 -40.781 1 48.59 126 TYR B N 1
ATOM 2117 C CA . TYR B 1 126 ? -9.508 -42.312 -41.406 1 48.59 126 TYR B CA 1
ATOM 2118 C C . TYR B 1 126 ? -9.047 -43.25 -42.469 1 48.59 126 TYR B C 1
ATOM 2120 O O . TYR B 1 126 ? -8.477 -42.844 -43.5 1 48.59 126 TYR B O 1
ATOM 2128 N N . LYS B 1 127 ? -8.539 -44.469 -42.156 1 48.34 127 LYS B N 1
ATOM 2129 C CA . LYS B 1 127 ? -8.391 -45.562 -43.125 1 48.34 127 LYS B CA 1
ATOM 2130 C C . LYS B 1 127 ? -9.719 -45.875 -43.812 1 48.34 127 LYS B C 1
ATOM 2132 O O . LYS B 1 127 ? -10.664 -46.344 -43.156 1 48.34 127 LYS B O 1
ATOM 2137 N N . VAL B 1 128 ? -10.203 -45.188 -44.812 1 47.06 128 VAL B N 1
ATOM 2138 C CA . VAL B 1 128 ? -11.297 -45.531 -45.719 1 47.06 128 VAL B CA 1
ATOM 2139 C C . VAL B 1 128 ? -11.031 -46.875 -46.344 1 47.06 128 VAL B C 1
ATOM 2141 O O . VAL B 1 128 ? -10.031 -47.062 -47.031 1 47.06 128 VAL B O 1
ATOM 2144 N N . GLN B 1 129 ? -11.352 -48.031 -45.75 1 46.38 129 GLN B N 1
ATOM 2145 C CA . GLN B 1 129 ? -11.383 -49.375 -46.375 1 46.38 129 GLN B CA 1
ATOM 2146 C C . GLN B 1 129 ? -12.344 -49.406 -47.531 1 46.38 129 GLN B C 1
ATOM 2148 O O . GLN B 1 129 ? -13.523 -49.062 -47.406 1 46.38 129 GLN B O 1
ATOM 2153 N N . ILE B 1 130 ? -11.883 -49.094 -48.812 1 48.09 130 ILE B N 1
ATOM 2154 C CA . ILE B 1 130 ? -12.617 -49.312 -50.062 1 48.09 130 ILE B CA 1
ATOM 2155 C C . ILE B 1 130 ? -13.047 -50.781 -50.156 1 48.09 130 ILE B C 1
ATOM 2157 O O . ILE B 1 130 ? -12.211 -51.688 -50.125 1 48.09 130 ILE B O 1
ATOM 2161 N N . PRO B 1 131 ? -14.289 -51.188 -49.75 1 45.81 131 PRO B N 1
ATOM 2162 C CA . PRO B 1 131 ? -14.75 -52.562 -49.969 1 45.81 131 PRO B CA 1
ATOM 2163 C C . PRO B 1 131 ? -14.672 -52.969 -51.438 1 45.81 131 PRO B C 1
ATOM 2165 O O . PRO B 1 131 ? -15.07 -52.188 -52.344 1 45.81 131 PRO B O 1
ATOM 2168 N N . ALA B 1 132 ? -13.617 -53.656 -52 1 45.88 132 ALA B N 1
ATOM 2169 C CA . ALA B 1 132 ? -13.414 -54.219 -53.344 1 45.88 132 ALA B CA 1
ATOM 2170 C C . ALA B 1 132 ? -14.633 -55.031 -53.781 1 45.88 132 ALA B C 1
ATOM 2172 O O . ALA B 1 132 ? -14.641 -55.594 -54.875 1 45.88 132 ALA B O 1
ATOM 2173 N N . ASN B 1 133 ? -15.625 -55.312 -52.969 1 41.19 133 ASN B N 1
ATOM 2174 C CA . ASN B 1 133 ? -16.422 -56.438 -53.469 1 41.19 133 ASN B CA 1
ATOM 2175 C C . ASN B 1 133 ? -17.297 -56 -54.656 1 41.19 133 ASN B C 1
ATOM 2177 O O . ASN B 1 133 ? -18.516 -55.906 -54.531 1 41.19 133 ASN B O 1
ATOM 2181 N N . ALA B 1 134 ? -17.094 -54.844 -55.281 1 40.78 134 ALA B N 1
ATOM 2182 C CA . ALA B 1 134 ? -18.156 -54.688 -56.281 1 40.78 134 ALA B CA 1
ATOM 2183 C C . ALA B 1 134 ? -18.141 -55.812 -57.312 1 40.78 134 ALA B C 1
ATOM 2185 O O . ALA B 1 134 ? -17.125 -56 -58 1 40.78 134 ALA B O 1
ATOM 2186 N N . LYS B 1 135 ? -18.844 -56.875 -57.125 1 39.84 135 LYS B N 1
ATOM 2187 C CA . LYS B 1 135 ? -19.141 -57.938 -58.094 1 39.84 135 LYS B CA 1
ATOM 2188 C C . LYS B 1 135 ? -19.609 -57.375 -59.438 1 39.84 135 LYS B C 1
ATOM 2190 O O . LYS B 1 135 ? -20.5 -56.5 -59.469 1 39.84 135 LYS B O 1
ATOM 2195 N N . ILE B 1 136 ? -18.641 -57.094 -60.344 1 37.53 136 ILE B N 1
ATOM 2196 C CA . ILE B 1 136 ? -18.844 -56.812 -61.75 1 37.53 136 ILE B CA 1
ATOM 2197 C C . ILE B 1 136 ? -19.922 -57.75 -62.312 1 37.53 136 ILE B C 1
ATOM 2199 O O . ILE B 1 136 ? -19.734 -58.969 -62.344 1 37.53 136 ILE B O 1
ATOM 2203 N N . ASP B 1 137 ? -21.172 -57.5 -61.969 1 35.88 137 ASP B N 1
ATOM 2204 C CA . ASP B 1 137 ? -22.375 -58.219 -62.406 1 35.88 137 ASP B CA 1
ATOM 2205 C C . ASP B 1 137 ? -22.312 -58.531 -63.875 1 35.88 137 ASP B C 1
ATOM 2207 O O . ASP B 1 137 ? -22.359 -59.688 -64.312 1 35.88 137 ASP B O 1
ATOM 2211 N N . GLN B 1 138 ? -23.25 -58.031 -64.562 1 40.06 138 GLN B N 1
ATOM 2212 C CA . GLN B 1 138 ? -24.219 -58.562 -65.5 1 40.06 138 GLN B CA 1
ATOM 2213 C C . GLN B 1 138 ? -23.672 -58.562 -66.938 1 40.06 138 GLN B C 1
ATOM 2215 O O . GLN B 1 138 ? -23.156 -57.531 -67.375 1 40.06 138 GLN B O 1
ATOM 2220 N N . PRO B 1 139 ? -23.266 -59.75 -67.438 1 44.03 139 PRO B N 1
ATOM 2221 C CA . PRO B 1 139 ? -22.922 -59.906 -68.875 1 44.03 139 PRO B CA 1
ATOM 2222 C C . PRO B 1 139 ? -23.891 -59.219 -69.812 1 44.03 139 PRO B C 1
ATOM 2224 O O . PRO B 1 139 ? -25.109 -59.344 -69.625 1 44.03 139 PRO B O 1
ATOM 2227 N N . LEU B 1 140 ? -23.516 -58.031 -70.125 1 34.44 140 LEU B N 1
ATOM 2228 C CA . LEU B 1 140 ? -24.312 -57.25 -71.062 1 34.44 140 LEU B CA 1
ATOM 2229 C C . LEU B 1 140 ? -24.875 -58.125 -72.188 1 34.44 140 LEU B C 1
ATOM 2231 O O . LEU B 1 140 ? -24.344 -59.188 -72.5 1 34.44 140 LEU B O 1
ATOM 2235 N N . PHE B 1 141 ? -25.312 -57.438 -73.25 1 32.31 141 PHE B N 1
ATOM 2236 C CA . PHE B 1 141 ? -26.281 -57.5 -74.375 1 32.31 141 PHE B CA 1
ATOM 2237 C C . PHE B 1 141 ? -25.922 -58.594 -75.312 1 32.31 141 PHE B C 1
ATOM 2239 O O . PHE B 1 141 ? -24.75 -58.969 -75.438 1 32.31 141 PHE B O 1
ATOM 2246 N N . GLN B 1 142 ? -27.047 -59.219 -76.125 1 30.2 142 GLN B N 1
ATOM 2247 C CA . GLN B 1 142 ? -27.141 -59.969 -77.375 1 30.2 142 GLN B CA 1
ATOM 2248 C C . GLN B 1 142 ? -26.25 -59.344 -78.438 1 30.2 142 GLN B C 1
ATOM 2250 O O . GLN B 1 142 ? -26.188 -58.125 -78.625 1 30.2 142 GLN B O 1
#

pLDDT: mean 84.23, std 21.76, range [28.73, 98.94]

Sequence (284 aa):
VYIEVQNENDNVPLTEDAVYYPSVPESSPPNVKVLQLVAEDRDIDPLQQISYRITSGNPEGYFTINSTSGLITTTARKLDRENQPEHILEVLVMDNGEPQLSSTTRVVVQVEDVNDHAPEFDQKMYKVQIPANAKIDQPLFQVYIEVQNENDNVPLTEDAVYYPSVPESSPPNVKVLQLVAEDRDIDPLQQISYRITSGNPEGYFTINSTSGLITTTARKLDRENQPEHILEVLVMDNGEPQLSSTTRVVVQVEDVNDHAPEFDQKMYKVQIPANAKIDQPLFQ

Organism: Anopheles stephensi (NCBI:txid30069)

Secondary structure (DSSP, 8-state):
-------------EES-SEE--EEETTPPTT-EEEE--EE--S--TT---EEEEEES-TT--EEE-TTT-EEEE-SSPP-TTT-SEEEEEEEEE---SS--EEEEEEEEEEEP-----------------------------/-------------EES-SEE--EEETTPPTT-EEEE--EE--S--TT---EEEEEES-TT--EEE-TTT-EEEE-SSPP-TTT-SEEEEEEEEE---SS--EEEEEEEEEEEP-----------------------------

Radius of gyration: 35.25 Å; Cα contacts (8 Å, |Δi|>4): 560; chains: 2; bounding box: 58×157×94 Å

Nearest PDB structures (foldseek):
  6vfv-assembly1_A  TM=8.779E-01  e=1.835E-10  Homo sapiens
  7sz8-assembly1_A  TM=9.338E-01  e=2.011E-09  Homo sapiens
  5uz8-assembly1_A  TM=9.171E-01  e=1.840E-07  Mus musculus
  5vvm-assembly1_A  TM=8.813E-01  e=1.840E-07  Homo sapiens
  5vvm-assembly2_B  TM=8.784E-01  e=4.393E-07  Homo sapiens

Foldseek 3Di:
DPPPPQPAQDWAKDWPDQEAEWEDEWFDAWFAWGDFTDIDTPDDDPPKFKFKDWDDQQPVPQWDADGGGRTIIGHRDTGDCVVPQKTKIKMWIWIPGVVIHIDIHIYIYGYDYDCPPPVPPPPPVPPPPPPPPPPPDDPDDD/DPPPPQPAQDWAKDWPDQEAEWEDEFFDAWFAWGDWTDIDTPDDDPPKFKFKDWDDQQPVPQWDADGGGRTIIGHRDTDDCVVPQKTKIKMWIWIPGVVIHIDIHIYIYGYDYDCPPPVPPPPPPPPPPPPPPPPPDDDDDD